Protein AF-A0A3P7XBA2-F1 (afdb_monomer_lite)

Structure (mmCIF, N/CA/C/O backbone):
data_AF-A0A3P7XBA2-F1
#
_entry.id   AF-A0A3P7XBA2-F1
#
loop_
_atom_site.group_PDB
_atom_site.id
_atom_site.type_symbol
_atom_site.label_atom_id
_atom_site.label_alt_id
_atom_site.label_comp_id
_atom_site.label_asym_id
_atom_site.label_entity_id
_atom_site.label_seq_id
_atom_site.pdbx_PDB_ins_code
_atom_site.Cartn_x
_atom_site.Cartn_y
_atom_site.Cartn_z
_atom_site.occupancy
_atom_site.B_iso_or_equiv
_atom_site.auth_seq_id
_atom_site.auth_comp_id
_atom_site.auth_asym_id
_atom_site.auth_atom_id
_atom_site.pdbx_PDB_model_num
ATOM 1 N N . MET A 1 1 ? -23.405 -29.187 3.822 1.00 31.00 1 MET A N 1
ATOM 2 C CA . MET A 1 1 ? -24.011 -28.456 4.958 1.00 31.00 1 MET A CA 1
ATOM 3 C C . MET A 1 1 ? -22.981 -27.491 5.537 1.00 31.00 1 MET A C 1
ATOM 5 O O . MET A 1 1 ? -22.022 -27.922 6.160 1.00 31.00 1 MET A O 1
ATOM 9 N N . THR A 1 2 ? -23.110 -26.197 5.251 1.00 45.91 2 THR A N 1
ATOM 10 C CA . THR A 1 2 ? -22.236 -25.131 5.773 1.00 45.91 2 THR A CA 1
ATOM 11 C C . THR A 1 2 ? -22.743 -24.659 7.135 1.00 45.91 2 THR A C 1
ATOM 13 O O . THR A 1 2 ? -23.934 -24.396 7.279 1.00 45.91 2 THR A O 1
ATOM 16 N N . LYS A 1 3 ? -21.851 -24.566 8.130 1.00 35.47 3 LYS A N 1
ATOM 17 C CA . LYS A 1 3 ? -22.188 -24.187 9.514 1.00 35.47 3 LYS A CA 1
ATOM 18 C C . LYS A 1 3 ? -22.930 -22.832 9.571 1.00 35.47 3 LYS A C 1
ATOM 20 O O . LYS A 1 3 ? -22.470 -21.884 8.926 1.00 35.47 3 LYS A O 1
ATOM 25 N N . PRO A 1 4 ? -24.027 -22.708 10.341 1.00 41.09 4 PRO A N 1
ATOM 26 C CA . PRO A 1 4 ? -24.745 -21.447 10.499 1.00 41.09 4 PRO A CA 1
ATOM 27 C C . PRO A 1 4 ? -23.930 -20.472 11.367 1.00 41.09 4 PRO A C 1
ATOM 29 O O . PRO A 1 4 ? -23.326 -20.877 12.355 1.00 41.09 4 PRO A O 1
ATOM 32 N N . GLY A 1 5 ? -23.890 -19.189 10.989 1.00 46.62 5 GLY A N 1
ATOM 33 C CA . GLY A 1 5 ? -23.361 -18.109 11.842 1.00 46.62 5 GLY A CA 1
ATOM 34 C C . GLY A 1 5 ? -22.157 -17.316 11.315 1.00 46.62 5 GLY A C 1
ATOM 35 O O . GLY A 1 5 ? -21.820 -16.284 11.892 1.00 46.62 5 GLY A O 1
ATOM 36 N N . ARG A 1 6 ? -21.518 -17.706 10.202 1.00 43.69 6 ARG A N 1
ATOM 37 C CA . ARG A 1 6 ? -20.497 -16.845 9.572 1.00 43.69 6 ARG A CA 1
ATOM 38 C C . ARG A 1 6 ? -21.191 -15.790 8.709 1.00 43.69 6 ARG A C 1
ATOM 40 O O . ARG A 1 6 ? -21.772 -16.135 7.682 1.00 43.69 6 ARG A O 1
ATOM 47 N N . ARG A 1 7 ? -21.110 -14.508 9.095 1.00 50.28 7 ARG A N 1
ATOM 48 C CA . ARG A 1 7 ? -21.472 -13.400 8.192 1.00 50.28 7 ARG A CA 1
ATOM 49 C C . ARG A 1 7 ? -20.684 -13.592 6.898 1.00 50.28 7 ARG A C 1
ATOM 51 O O . ARG A 1 7 ? -19.464 -13.767 6.939 1.00 50.28 7 ARG A O 1
ATOM 58 N N . LYS A 1 8 ? -21.382 -13.618 5.763 1.00 47.81 8 LYS A N 1
ATOM 59 C CA . LYS A 1 8 ? -20.770 -13.641 4.435 1.00 47.81 8 LYS A CA 1
ATOM 60 C C . LYS A 1 8 ? -19.942 -12.361 4.332 1.00 47.81 8 LYS A C 1
ATOM 62 O O . LYS A 1 8 ? -20.503 -11.290 4.150 1.00 47.81 8 LYS A O 1
ATOM 67 N N . ILE A 1 9 ? -18.628 -12.458 4.534 1.00 49.50 9 ILE A N 1
ATOM 68 C CA . ILE A 1 9 ? -17.722 -11.364 4.191 1.00 49.50 9 ILE A CA 1
ATOM 69 C C . ILE A 1 9 ? -17.870 -11.246 2.682 1.00 49.50 9 ILE A C 1
ATOM 71 O O . ILE A 1 9 ? -17.425 -12.138 1.951 1.00 49.50 9 ILE A O 1
ATOM 75 N N . GLU A 1 10 ? -18.576 -10.217 2.218 1.00 49.84 10 GLU A N 1
ATOM 76 C CA . GLU A 1 10 ? -18.507 -9.841 0.818 1.00 49.84 10 GLU A CA 1
ATOM 77 C C . GLU A 1 10 ? -17.025 -9.684 0.511 1.00 49.84 10 GLU A C 1
ATOM 79 O O . GLU A 1 10 ? -16.322 -8.848 1.084 1.00 49.84 10 GLU A O 1
ATOM 84 N N . LYS A 1 11 ? -16.514 -10.604 -0.313 1.00 53.38 11 LYS A N 1
ATOM 85 C CA . LYS A 1 11 ? -15.155 -10.515 -0.834 1.00 53.38 11 LYS A CA 1
ATOM 86 C C . LYS A 1 11 ? -15.009 -9.093 -1.375 1.00 53.38 11 LYS A C 1
ATOM 88 O O . LYS A 1 11 ? -15.974 -8.573 -1.919 1.00 53.38 11 LYS A O 1
ATOM 93 N N . GLN A 1 12 ? -13.840 -8.490 -1.168 1.00 50.72 12 GLN A N 1
ATOM 94 C CA . GLN A 1 12 ? -13.453 -7.106 -1.490 1.00 50.72 12 GLN A CA 1
ATOM 95 C C . GLN A 1 12 ? -13.588 -6.777 -2.999 1.00 50.72 12 GLN A C 1
ATOM 97 O O . GLN A 1 12 ? -12.617 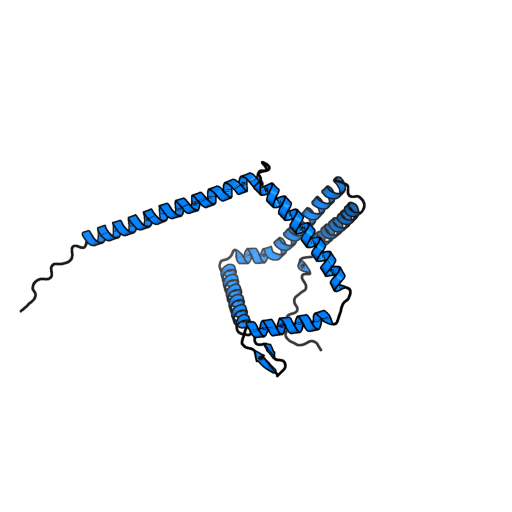-6.440 -3.671 1.00 50.72 12 GLN A O 1
ATOM 102 N N . THR A 1 13 ? -14.777 -6.951 -3.566 1.00 58.97 13 THR A N 1
ATOM 103 C CA . THR A 1 13 ? -15.113 -6.790 -4.981 1.00 58.97 13 THR A CA 1
ATOM 104 C C . THR A 1 13 ? -15.254 -5.310 -5.312 1.00 58.97 13 THR A C 1
ATOM 106 O O . THR A 1 13 ? -14.933 -4.908 -6.424 1.00 58.97 13 THR A O 1
ATOM 109 N N . TRP A 1 14 ? -15.635 -4.487 -4.329 1.00 65.06 14 TRP A N 1
ATOM 110 C CA . TRP A 1 14 ? -15.803 -3.041 -4.479 1.00 65.06 14 TRP A CA 1
ATOM 111 C C . TRP A 1 14 ? -14.500 -2.311 -4.847 1.00 65.06 14 TRP A C 1
ATOM 113 O O . TRP A 1 14 ? -14.544 -1.283 -5.512 1.00 65.06 14 TRP A O 1
ATOM 123 N N . LEU A 1 15 ? -13.329 -2.854 -4.485 1.00 68.69 15 LEU A N 1
ATOM 124 C CA . LEU A 1 15 ? -12.033 -2.245 -4.813 1.00 68.69 15 LEU A CA 1
ATOM 125 C C . LEU A 1 15 ? -11.607 -2.481 -6.278 1.00 68.69 15 LEU A C 1
ATOM 127 O O . LEU A 1 15 ? -10.699 -1.820 -6.780 1.00 68.69 15 LEU A O 1
ATOM 131 N N . TRP A 1 16 ? -12.246 -3.426 -6.973 1.00 82.44 16 TRP A N 1
ATOM 132 C CA . TRP A 1 16 ? -11.946 -3.796 -8.357 1.00 82.44 16 TRP A CA 1
ATOM 133 C C . TRP A 1 16 ? -12.859 -3.064 -9.345 1.00 82.44 16 TRP A C 1
ATOM 135 O O . TRP A 1 16 ? -13.607 -3.691 -10.099 1.00 82.44 16 TRP A O 1
ATOM 145 N N . THR A 1 17 ? -12.777 -1.736 -9.365 1.00 88.69 17 THR A N 1
ATOM 146 C CA . THR A 1 17 ? -13.395 -0.934 -10.429 1.00 88.69 17 THR A CA 1
ATOM 147 C C . THR A 1 17 ? -12.735 -1.233 -11.778 1.00 88.69 17 THR A C 1
ATOM 149 O O . THR A 1 17 ? -11.608 -1.741 -11.837 1.00 88.69 17 THR A O 1
ATOM 152 N N . ASP A 1 18 ? -13.428 -0.942 -12.878 1.00 91.69 18 ASP A N 1
ATOM 153 C CA . ASP A 1 18 ? -12.894 -1.223 -14.214 1.00 91.69 18 ASP A CA 1
ATOM 154 C C . ASP A 1 18 ? -11.625 -0.412 -14.510 1.00 91.69 18 ASP A C 1
ATOM 156 O O . ASP A 1 18 ? -10.669 -0.969 -15.049 1.00 91.69 18 ASP A O 1
ATOM 160 N N . ASP A 1 19 ? -11.537 0.825 -14.008 1.00 92.00 19 ASP A N 1
ATOM 161 C CA . ASP A 1 19 ? -10.312 1.635 -14.050 1.00 92.00 19 ASP A CA 1
ATOM 162 C C . ASP A 1 19 ? -9.153 0.968 -13.284 1.00 92.00 19 ASP A C 1
ATOM 164 O O . ASP A 1 19 ? -8.055 0.798 -13.818 1.00 92.00 19 ASP A O 1
ATOM 168 N N . VAL A 1 20 ? -9.389 0.472 -12.059 1.00 92.75 20 VAL A N 1
ATOM 169 C CA . VAL A 1 20 ? -8.356 -0.245 -11.286 1.00 92.75 20 VAL A CA 1
ATOM 170 C C . VAL A 1 20 ? -7.884 -1.498 -12.027 1.00 92.75 20 VAL A C 1
ATOM 172 O O . VAL A 1 20 ? -6.676 -1.755 -12.091 1.00 92.75 20 VAL A O 1
ATOM 175 N N . LYS A 1 21 ? -8.802 -2.273 -12.617 1.00 93.50 21 LYS A N 1
ATOM 176 C CA . LYS A 1 21 ? -8.453 -3.460 -13.416 1.00 93.50 21 LYS A CA 1
ATOM 177 C C . LYS A 1 21 ? -7.600 -3.080 -14.621 1.00 93.50 21 LYS A C 1
ATOM 179 O O . LYS A 1 21 ? -6.572 -3.721 -14.852 1.00 93.50 21 LYS A O 1
ATOM 184 N N . GLU A 1 22 ? -7.996 -2.045 -15.357 1.00 96.44 22 GLU A N 1
ATOM 185 C CA . GLU A 1 22 ? -7.283 -1.552 -16.533 1.00 96.44 22 GLU A CA 1
ATOM 186 C C . GLU A 1 22 ? -5.858 -1.118 -16.166 1.00 96.44 22 GLU A C 1
ATOM 188 O O . GLU A 1 22 ? -4.890 -1.638 -16.728 1.00 96.44 22 GLU A O 1
ATOM 193 N N . LYS A 1 23 ? -5.694 -0.260 -15.148 1.00 96.44 23 LYS A N 1
ATOM 194 C CA . LYS A 1 23 ? -4.364 0.217 -14.733 1.00 96.44 23 LYS A CA 1
ATOM 195 C C . LYS A 1 23 ? -3.484 -0.902 -14.183 1.00 96.44 23 LYS A C 1
ATOM 197 O O . LYS A 1 23 ? -2.274 -0.908 -14.414 1.00 96.44 23 LYS A O 1
ATOM 202 N N . VAL A 1 24 ? -4.049 -1.880 -13.470 1.00 95.38 24 VAL A N 1
ATOM 203 C CA . VAL A 1 24 ? -3.290 -3.046 -12.983 1.00 95.38 24 VAL A CA 1
ATOM 204 C C . VAL A 1 24 ? -2.857 -3.954 -14.135 1.00 95.38 24 VAL A C 1
ATOM 206 O O . VAL A 1 24 ? -1.717 -4.434 -14.118 1.00 95.38 24 VAL A O 1
ATOM 209 N N . LYS A 1 25 ? -3.724 -4.172 -15.131 1.00 96.12 25 LYS A N 1
ATOM 210 C CA . LYS A 1 25 ? -3.410 -4.945 -16.340 1.00 96.12 25 LYS A CA 1
ATOM 211 C C . LYS A 1 25 ? -2.304 -4.268 -17.145 1.00 96.12 25 LYS A C 1
ATOM 213 O O . LYS A 1 25 ? -1.335 -4.932 -17.508 1.00 96.12 25 LYS A O 1
ATOM 218 N N . GLU A 1 26 ? -2.394 -2.957 -17.333 1.00 95.75 26 GLU A N 1
ATOM 219 C CA . GLU A 1 26 ? -1.399 -2.187 -18.077 1.00 95.75 26 GLU A CA 1
ATOM 220 C C . GLU A 1 26 ? -0.046 -2.147 -17.358 1.00 95.75 26 GLU A C 1
ATOM 222 O O . GLU A 1 26 ? 0.990 -2.459 -17.945 1.00 95.75 26 GLU A O 1
ATOM 227 N N . LYS A 1 27 ? -0.049 -1.918 -16.038 1.00 96.94 27 LYS A N 1
ATOM 228 C CA . LYS A 1 27 ? 1.151 -2.061 -15.201 1.00 96.94 27 LYS A CA 1
ATOM 229 C C . LYS A 1 27 ? 1.801 -3.437 -15.378 1.00 96.94 27 LYS A C 1
ATOM 231 O O . LYS A 1 27 ? 3.025 -3.533 -15.444 1.00 96.94 27 LYS A O 1
ATOM 236 N N . LYS A 1 28 ? 1.002 -4.511 -15.414 1.00 96.88 28 LYS A N 1
ATOM 237 C CA . LYS A 1 28 ? 1.505 -5.881 -15.596 1.00 96.88 28 LYS A CA 1
ATOM 238 C C . LYS A 1 28 ? 2.117 -6.065 -16.988 1.00 96.88 28 LYS A C 1
ATOM 240 O O . LYS A 1 28 ? 3.210 -6.616 -17.081 1.00 96.88 28 LYS A O 1
ATOM 245 N N . ARG A 1 29 ? 1.460 -5.574 -18.043 1.00 96.56 29 ARG A N 1
ATOM 246 C CA . ARG A 1 29 ? 1.964 -5.616 -19.426 1.00 96.56 29 ARG A CA 1
ATOM 247 C C . ARG A 1 29 ? 3.326 -4.931 -19.548 1.00 96.56 29 ARG A C 1
ATOM 249 O O . ARG A 1 29 ? 4.269 -5.529 -20.055 1.00 96.56 29 ARG A O 1
ATOM 256 N N . LEU A 1 30 ? 3.444 -3.720 -19.010 1.00 93.69 30 LEU A N 1
ATOM 257 C CA . LEU A 1 30 ? 4.676 -2.931 -19.060 1.00 93.69 30 LEU A CA 1
ATOM 258 C C . LEU A 1 30 ? 5.792 -3.517 -18.194 1.00 93.69 30 LEU A C 1
ATOM 260 O O . LEU A 1 30 ? 6.960 -3.432 -18.557 1.00 93.69 30 LEU A O 1
ATOM 264 N N . TYR A 1 31 ? 5.448 -4.178 -17.087 1.00 90.88 31 TYR A N 1
ATOM 265 C CA . TYR A 1 31 ? 6.431 -4.935 -16.318 1.00 90.88 31 TYR A CA 1
ATOM 266 C C . TYR A 1 31 ? 7.023 -6.086 -17.136 1.00 90.88 31 TYR A C 1
ATOM 268 O O . TYR A 1 31 ? 8.231 -6.290 -17.108 1.00 90.88 31 TYR A O 1
ATOM 276 N N . HIS A 1 32 ? 6.196 -6.811 -17.896 1.00 92.75 32 HIS A N 1
ATOM 277 C CA . HIS A 1 32 ? 6.684 -7.866 -18.786 1.00 92.75 32 HIS A CA 1
ATOM 278 C C . HIS A 1 32 ? 7.543 -7.311 -19.931 1.00 92.75 32 HIS A C 1
ATOM 280 O O . HIS A 1 32 ? 8.587 -7.892 -20.207 1.00 92.75 32 HIS A O 1
ATOM 286 N N . ALA A 1 33 ? 7.173 -6.168 -20.520 1.00 91.50 33 ALA A N 1
ATOM 287 C CA . ALA A 1 33 ? 7.988 -5.489 -21.534 1.00 91.50 33 ALA A CA 1
ATOM 288 C C . ALA A 1 33 ? 9.358 -5.037 -20.986 1.00 91.50 33 ALA A C 1
ATOM 290 O O . ALA A 1 33 ? 10.388 -5.233 -21.624 1.00 91.50 33 ALA A O 1
ATOM 291 N N . PHE A 1 34 ? 9.392 -4.510 -19.758 1.00 89.75 34 PHE A N 1
ATOM 292 C CA . PHE A 1 34 ? 10.644 -4.195 -19.066 1.00 89.75 34 PHE A CA 1
ATOM 293 C C . PHE A 1 34 ? 11.488 -5.443 -18.761 1.00 89.75 34 PHE A C 1
ATOM 295 O O . PHE A 1 34 ? 12.714 -5.394 -18.810 1.00 89.75 34 PHE A O 1
ATOM 302 N N . LEU A 1 35 ? 10.854 -6.571 -18.425 1.00 90.94 35 LEU A N 1
ATOM 303 C CA . LEU A 1 35 ? 11.58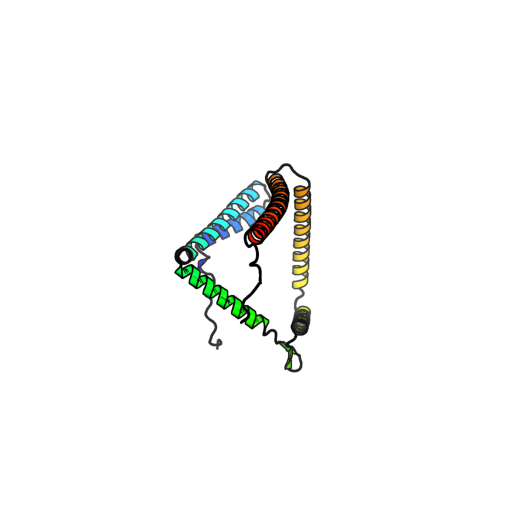1 -7.816 -18.176 1.00 90.94 35 LEU A CA 1
ATOM 304 C C . LEU A 1 35 ? 12.202 -8.397 -19.451 1.00 90.94 35 LEU A C 1
ATOM 306 O O . LEU A 1 35 ? 13.277 -8.988 -19.350 1.00 90.94 35 LEU A O 1
ATOM 310 N N . SER A 1 36 ? 11.550 -8.240 -20.609 1.00 86.88 36 SER A N 1
ATOM 311 C CA . SER A 1 36 ? 12.111 -8.661 -21.898 1.00 86.88 36 SER A CA 1
ATOM 312 C C . SER A 1 36 ? 13.246 -7.752 -22.354 1.00 86.88 36 SER A C 1
ATOM 314 O O . SER A 1 36 ? 14.283 -8.246 -22.779 1.00 86.88 36 SER A O 1
ATOM 316 N N . ASP A 1 37 ? 13.061 -6.438 -22.231 1.00 81.19 37 ASP A N 1
ATOM 317 C CA . ASP A 1 37 ? 14.014 -5.436 -22.691 1.00 81.19 37 ASP A CA 1
ATOM 318 C C . ASP A 1 37 ? 14.256 -4.422 -21.566 1.00 81.19 37 ASP A C 1
ATOM 320 O O . ASP A 1 37 ? 13.441 -3.529 -21.309 1.00 81.19 37 ASP A O 1
ATOM 324 N N . LYS A 1 38 ? 15.363 -4.616 -20.835 1.00 88.62 38 LYS A N 1
ATOM 325 C CA . LYS A 1 38 ? 15.715 -3.911 -19.586 1.00 88.62 38 LYS A CA 1
ATOM 326 C C . LYS A 1 38 ? 16.216 -2.482 -19.829 1.00 88.62 38 LYS A C 1
ATOM 328 O O . LYS A 1 38 ? 17.145 -2.019 -19.169 1.00 88.62 38 LYS A O 1
ATOM 333 N N . THR A 1 39 ? 15.616 -1.784 -20.782 1.00 90.56 39 THR A N 1
ATOM 334 C CA . THR A 1 39 ? 15.952 -0.406 -21.128 1.00 90.56 39 THR A CA 1
ATOM 335 C C . THR A 1 39 ? 15.465 0.578 -20.069 1.00 90.56 39 THR A C 1
ATOM 337 O O . THR A 1 39 ? 14.485 0.349 -19.348 1.00 90.56 39 THR A O 1
ATOM 340 N N . ALA A 1 40 ? 16.158 1.716 -19.985 1.00 89.50 40 ALA A N 1
ATOM 341 C CA . ALA A 1 40 ? 15.785 2.813 -19.097 1.00 89.50 40 ALA A CA 1
ATOM 342 C C . ALA A 1 40 ? 14.394 3.383 -19.436 1.00 89.50 40 ALA A C 1
ATOM 344 O O . ALA A 1 40 ? 13.640 3.744 -18.530 1.00 89.50 40 ALA A O 1
ATOM 345 N N . ASP A 1 41 ? 14.021 3.393 -20.719 1.00 91.50 41 ASP A N 1
ATOM 346 C CA . ASP A 1 41 ? 12.702 3.843 -21.166 1.00 91.50 41 ASP A CA 1
ATOM 347 C C . ASP A 1 41 ? 11.583 2.903 -20.718 1.00 91.50 41 ASP A C 1
ATOM 349 O O . ASP A 1 41 ? 10.621 3.360 -20.097 1.00 91.50 41 ASP A O 1
ATOM 353 N N . ASN A 1 42 ? 11.734 1.587 -20.908 1.00 89.06 42 ASN A N 1
ATOM 354 C CA . ASN A 1 42 ? 10.748 0.613 -20.430 1.00 89.06 42 ASN A CA 1
ATOM 355 C C . ASN A 1 42 ? 10.594 0.662 -18.905 1.00 89.06 42 ASN A C 1
ATOM 357 O O . ASN A 1 42 ? 9.485 0.531 -18.378 1.00 89.06 42 ASN A O 1
ATOM 361 N N . TRP A 1 43 ? 11.691 0.908 -18.182 1.00 91.75 43 TRP A N 1
ATOM 362 C CA . TRP A 1 43 ? 11.646 1.117 -16.738 1.00 91.75 43 TRP A CA 1
ATOM 363 C C . TRP A 1 43 ? 10.840 2.361 -16.350 1.00 91.75 43 TRP A C 1
ATOM 365 O O . TRP A 1 43 ? 9.987 2.281 -15.459 1.00 91.75 43 TRP A O 1
ATOM 375 N N . ARG A 1 44 ? 11.080 3.498 -17.016 1.00 94.88 44 ARG A N 1
ATOM 376 C CA . ARG A 1 44 ? 10.347 4.752 -16.784 1.00 94.88 44 ARG A CA 1
ATOM 377 C C . ARG A 1 44 ? 8.850 4.576 -17.046 1.00 94.88 44 ARG A C 1
ATOM 379 O O . ARG A 1 44 ? 8.045 4.880 -16.166 1.00 94.88 44 ARG A O 1
ATOM 386 N N . ILE A 1 45 ? 8.491 3.987 -18.186 1.00 94.56 45 ILE A N 1
ATOM 387 C CA . ILE A 1 45 ? 7.096 3.744 -18.582 1.00 94.56 45 ILE A CA 1
ATOM 388 C C . ILE A 1 45 ? 6.401 2.804 -17.579 1.00 94.56 45 ILE A C 1
ATOM 390 O O . ILE A 1 45 ? 5.281 3.063 -17.129 1.00 94.56 45 ILE A O 1
ATOM 394 N N . TYR A 1 46 ? 7.076 1.740 -17.130 1.00 94.56 46 TYR A N 1
ATOM 395 C CA . TYR A 1 46 ? 6.545 0.872 -16.075 1.00 94.56 46 TYR A CA 1
ATOM 396 C C . TYR A 1 46 ? 6.333 1.616 -14.744 1.00 94.56 46 TYR A C 1
ATOM 398 O O . TYR A 1 46 ? 5.324 1.393 -14.066 1.00 94.56 46 TYR A O 1
ATOM 406 N N . GLN A 1 47 ? 7.256 2.496 -14.339 1.00 95.56 47 GLN A N 1
ATOM 407 C CA . GLN A 1 47 ? 7.108 3.283 -13.109 1.00 95.56 47 GLN A CA 1
ATOM 408 C C . GLN A 1 47 ? 5.891 4.206 -13.163 1.00 95.56 47 GLN A C 1
ATOM 410 O O . GLN A 1 47 ? 5.160 4.303 -12.174 1.00 95.56 47 GLN A O 1
ATOM 415 N N . GLU A 1 48 ? 5.643 4.840 -14.305 1.00 96.25 48 GLU A N 1
ATOM 416 C CA . GLU A 1 48 ? 4.459 5.669 -14.528 1.00 96.25 48 GLU A CA 1
ATOM 417 C C . GLU A 1 48 ? 3.177 4.843 -14.412 1.00 96.25 48 GLU A C 1
ATOM 419 O O . GLU A 1 48 ? 2.305 5.174 -13.606 1.00 96.25 48 GLU A O 1
ATOM 424 N N . ALA A 1 49 ? 3.102 3.694 -15.086 1.00 95.44 49 ALA A N 1
ATOM 425 C CA . ALA A 1 49 ? 1.949 2.799 -14.983 1.00 95.44 49 ALA A CA 1
ATOM 426 C C . ALA A 1 49 ? 1.747 2.247 -13.561 1.00 95.44 49 ALA A C 1
ATOM 428 O O . ALA A 1 49 ? 0.620 2.104 -13.080 1.00 95.44 49 ALA A O 1
ATOM 429 N N . LYS A 1 50 ? 2.833 1.981 -12.827 1.00 95.62 50 LYS A N 1
ATOM 430 C CA . LYS A 1 50 ? 2.777 1.576 -11.416 1.00 95.62 50 LYS A CA 1
ATOM 431 C C . LYS A 1 50 ? 2.229 2.690 -10.524 1.00 95.62 50 LYS A C 1
ATOM 433 O O . LYS A 1 50 ? 1.455 2.392 -9.610 1.00 95.62 50 LYS A O 1
ATOM 438 N N . ARG A 1 51 ? 2.622 3.946 -10.756 1.00 96.50 51 ARG A N 1
ATOM 439 C CA . ARG A 1 51 ? 2.075 5.116 -10.051 1.00 96.50 51 ARG A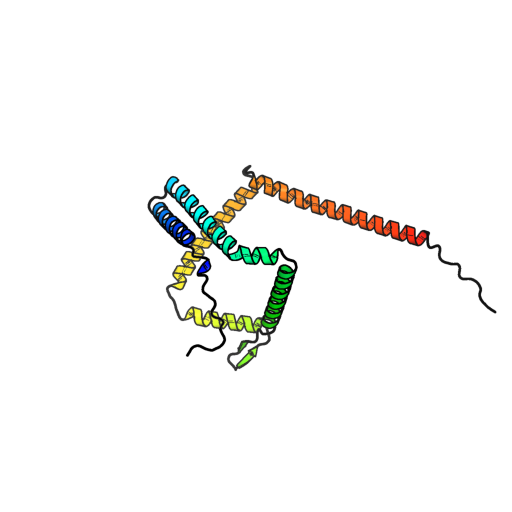 CA 1
ATOM 440 C C . ARG A 1 51 ? 0.600 5.316 -10.397 1.00 96.50 51 ARG A C 1
ATOM 442 O O . ARG A 1 51 ? -0.197 5.478 -9.479 1.00 96.50 51 ARG A O 1
ATOM 449 N N . ALA A 1 52 ? 0.230 5.202 -11.672 1.00 95.31 52 ALA A N 1
ATOM 450 C CA . ALA A 1 52 ? -1.154 5.295 -12.131 1.00 95.31 52 ALA A CA 1
ATOM 451 C C . ALA A 1 52 ? -2.048 4.230 -11.479 1.00 95.31 52 ALA A C 1
ATOM 453 O O . ALA A 1 52 ? -3.081 4.566 -10.910 1.00 95.31 52 ALA A O 1
ATOM 454 N N . ALA A 1 53 ? -1.611 2.967 -11.442 1.00 95.06 53 ALA A N 1
ATOM 455 C CA . ALA A 1 53 ? -2.351 1.899 -10.767 1.00 95.06 53 ALA A CA 1
ATOM 456 C C . ALA A 1 53 ? -2.510 2.153 -9.259 1.00 95.06 53 ALA A C 1
ATOM 458 O O . ALA A 1 53 ? -3.570 1.900 -8.693 1.00 95.06 53 ALA A O 1
ATOM 459 N N . ARG A 1 54 ? -1.471 2.674 -8.591 1.00 93.31 54 ARG A N 1
ATOM 460 C CA . ARG A 1 54 ? -1.563 3.067 -7.175 1.00 93.31 54 ARG A CA 1
ATOM 461 C C . ARG A 1 54 ? -2.558 4.208 -6.965 1.00 93.31 54 ARG A C 1
ATOM 463 O O . ARG A 1 54 ? -3.328 4.144 -6.014 1.00 93.31 54 ARG A O 1
ATOM 470 N N . LYS A 1 55 ? -2.553 5.210 -7.848 1.00 94.94 55 LYS A N 1
ATOM 471 C CA . LYS A 1 55 ? -3.495 6.335 -7.814 1.00 94.94 55 LYS A CA 1
ATOM 472 C C . LYS A 1 55 ? -4.933 5.855 -8.011 1.00 94.94 55 LYS A C 1
ATOM 474 O O . LYS A 1 55 ? -5.772 6.191 -7.191 1.00 94.94 55 LYS A O 1
ATOM 479 N N . ALA A 1 56 ? -5.192 5.016 -9.014 1.00 93.75 56 ALA A N 1
ATOM 480 C CA . ALA A 1 56 ? -6.514 4.439 -9.267 1.00 93.75 56 ALA A CA 1
ATOM 481 C C . ALA A 1 56 ? -7.048 3.672 -8.046 1.00 93.75 56 ALA A C 1
ATOM 483 O O . ALA A 1 56 ? -8.181 3.876 -7.623 1.00 93.75 56 ALA A O 1
ATOM 484 N N . VAL A 1 57 ? -6.203 2.852 -7.408 1.00 89.75 57 VAL A N 1
ATOM 485 C CA . VAL A 1 57 ? -6.574 2.142 -6.171 1.00 89.75 57 VAL A CA 1
ATOM 486 C C . VAL A 1 57 ? -6.861 3.115 -5.025 1.00 89.75 57 VAL A C 1
ATOM 488 O O . VAL A 1 57 ? -7.795 2.887 -4.263 1.00 89.75 57 VAL A O 1
ATOM 491 N N . ALA A 1 58 ? -6.071 4.181 -4.875 1.00 89.44 58 ALA A N 1
ATOM 492 C CA . ALA A 1 58 ? -6.304 5.188 -3.843 1.00 89.44 58 ALA A CA 1
ATOM 493 C C . ALA A 1 58 ? -7.623 5.943 -4.068 1.00 89.44 58 ALA A C 1
ATOM 495 O O . ALA A 1 58 ? -8.377 6.111 -3.118 1.00 89.44 58 ALA A O 1
ATOM 496 N N . VAL A 1 59 ? -7.928 6.319 -5.313 1.00 89.00 59 VAL A N 1
ATOM 497 C CA . VAL A 1 59 ? -9.193 6.967 -5.691 1.00 89.00 59 VAL A CA 1
ATOM 498 C C . VAL A 1 59 ? -10.374 6.036 -5.433 1.00 89.00 59 VAL A C 1
ATOM 500 O O . VAL A 1 59 ? -11.298 6.426 -4.736 1.00 89.00 59 VAL A O 1
ATOM 503 N N . ALA A 1 60 ? -10.315 4.782 -5.890 1.00 89.25 60 ALA A N 1
ATOM 504 C CA . ALA A 1 60 ? -11.382 3.811 -5.644 1.00 89.25 60 ALA A CA 1
ATOM 505 C C . ALA A 1 60 ? -11.633 3.585 -4.141 1.00 89.25 60 ALA A C 1
ATOM 507 O O . ALA A 1 60 ? -12.779 3.461 -3.714 1.00 89.25 60 ALA A O 1
ATOM 508 N N . LYS A 1 61 ? -10.570 3.572 -3.321 1.00 87.00 61 LYS A N 1
ATOM 509 C CA . LYS A 1 61 ? -10.700 3.544 -1.856 1.00 87.00 61 LYS A CA 1
ATOM 510 C C . LYS A 1 61 ? -11.352 4.804 -1.315 1.00 87.00 61 LYS A C 1
ATOM 512 O O . LYS A 1 61 ? -12.260 4.684 -0.504 1.00 87.00 61 LYS A O 1
ATOM 517 N N . ALA A 1 62 ? -10.885 5.973 -1.739 1.00 85.38 62 ALA A N 1
ATOM 518 C CA . ALA A 1 62 ? -11.412 7.248 -1.277 1.00 85.38 62 ALA A CA 1
ATOM 519 C C . ALA A 1 62 ? -12.907 7.372 -1.594 1.00 85.38 62 ALA A C 1
ATOM 521 O O . ALA A 1 62 ? -13.679 7.618 -0.681 1.00 85.38 62 ALA A O 1
ATOM 522 N N . SER A 1 63 ? -13.324 7.080 -2.829 1.00 85.12 63 SER A N 1
ATOM 523 C CA . SER A 1 63 ? -14.736 7.116 -3.234 1.00 85.12 63 SER A CA 1
ATOM 524 C C . SER A 1 63 ? -15.600 6.119 -2.462 1.00 85.12 63 SER A C 1
ATOM 526 O O . SER A 1 63 ? -16.707 6.443 -2.056 1.00 85.12 63 SER A O 1
ATOM 528 N N . HIS A 1 64 ? -15.109 4.902 -2.209 1.00 79.75 64 HIS A N 1
ATOM 529 C CA . HIS A 1 64 ? -15.872 3.933 -1.417 1.00 79.75 64 HIS A CA 1
ATOM 530 C C . HIS A 1 64 ? -16.045 4.372 0.044 1.00 79.75 64 HIS A C 1
ATOM 532 O O . HIS A 1 64 ? -17.066 4.086 0.665 1.00 79.75 64 HIS A O 1
ATOM 538 N N . TYR A 1 65 ? -15.040 5.040 0.608 1.00 77.88 65 TYR A N 1
ATOM 539 C CA . TYR A 1 65 ? -15.090 5.535 1.979 1.00 77.88 65 TYR A CA 1
ATOM 540 C C . TYR A 1 65 ? -15.586 6.978 2.084 1.00 77.88 65 TYR A C 1
ATOM 542 O O . TYR A 1 65 ? -15.552 7.509 3.183 1.00 77.88 65 TYR A O 1
ATOM 550 N N . GLU A 1 66 ? -16.067 7.601 1.008 1.00 84.25 66 GLU A N 1
ATOM 551 C CA . GLU A 1 66 ? -16.497 9.005 1.005 1.00 84.25 66 GLU A CA 1
ATOM 552 C C . GLU A 1 66 ? -17.684 9.236 1.952 1.00 84.25 66 GLU A C 1
ATOM 554 O O . GLU A 1 66 ? -17.572 10.033 2.877 1.00 84.25 66 GLU A O 1
ATOM 559 N N . ASP A 1 67 ? -18.754 8.443 1.830 1.00 76.38 67 ASP A N 1
ATOM 560 C CA . ASP A 1 67 ? -19.921 8.487 2.735 1.00 76.38 67 ASP A CA 1
ATOM 561 C C . ASP A 1 67 ? -19.554 8.120 4.186 1.00 76.38 67 ASP A C 1
ATOM 563 O O . ASP A 1 67 ? -20.075 8.681 5.151 1.00 76.38 67 ASP A O 1
ATOM 567 N N . VAL A 1 68 ? -18.616 7.184 4.366 1.00 75.62 68 VAL A N 1
ATOM 568 C CA . VAL A 1 68 ? -18.119 6.824 5.702 1.00 75.62 68 VAL A CA 1
ATOM 569 C C . VAL A 1 68 ? -17.306 7.976 6.294 1.00 75.62 68 VAL A C 1
ATOM 571 O O . VAL A 1 68 ? -17.434 8.251 7.483 1.00 75.62 68 VAL A O 1
ATOM 574 N N . ASN A 1 69 ? -16.499 8.658 5.483 1.00 77.06 69 ASN A N 1
ATOM 575 C CA . ASN A 1 69 ? -15.704 9.810 5.887 1.00 77.06 69 ASN A CA 1
ATOM 576 C C . ASN A 1 69 ? -16.606 10.988 6.267 1.00 77.06 69 ASN A C 1
ATOM 578 O O . ASN A 1 69 ? -16.431 11.554 7.337 1.00 77.06 69 ASN A O 1
ATOM 582 N N . GLU A 1 70 ? -17.624 11.282 5.456 1.00 81.88 70 GLU A N 1
ATOM 583 C CA . GLU A 1 70 ? -18.617 12.321 5.748 1.00 81.88 70 GLU A CA 1
ATOM 584 C C . GLU A 1 70 ? -19.328 12.061 7.084 1.00 81.88 70 GLU A C 1
ATOM 586 O O . GLU A 1 70 ? -19.467 12.956 7.916 1.00 81.88 70 GLU A O 1
ATOM 591 N N . LYS A 1 71 ? -19.714 10.807 7.351 1.00 81.06 71 LYS A N 1
ATOM 592 C CA . LYS A 1 71 ? -20.301 10.427 8.644 1.00 81.06 71 LYS A CA 1
ATOM 593 C C . LYS A 1 71 ? -19.313 10.591 9.795 1.00 81.06 71 LYS A C 1
ATOM 595 O O . LYS A 1 71 ? -19.733 11.023 10.868 1.00 81.06 71 LYS A O 1
ATOM 600 N N . LEU A 1 72 ? -18.036 10.260 9.601 1.00 80.44 72 LEU A N 1
ATOM 601 C CA . LEU A 1 72 ? -16.985 10.402 10.617 1.00 80.44 72 LEU A CA 1
ATOM 602 C C . LEU A 1 72 ? -16.647 11.861 10.944 1.00 80.44 72 LEU A C 1
ATOM 604 O O . LEU A 1 72 ? -16.293 12.130 12.089 1.00 80.44 72 LEU A O 1
ATOM 608 N N . ASP A 1 73 ? -16.824 12.787 10.001 1.00 79.50 73 ASP A N 1
ATOM 609 C CA . ASP A 1 73 ? -16.665 14.229 10.244 1.00 79.50 73 ASP A CA 1
ATOM 610 C C . ASP A 1 73 ? -17.778 14.799 11.148 1.00 79.50 73 ASP A C 1
ATOM 612 O O . ASP A 1 73 ? -17.693 15.927 11.640 1.00 79.50 73 ASP A O 1
ATOM 616 N N . THR A 1 74 ? -18.823 14.011 11.431 1.00 87.19 74 THR A N 1
ATOM 617 C CA . THR A 1 74 ? -19.853 14.357 12.414 1.00 87.19 74 THR A CA 1
ATOM 618 C C . THR A 1 74 ? -19.512 13.833 13.812 1.00 87.19 74 THR A C 1
ATOM 620 O O . THR A 1 74 ? -18.989 12.731 13.993 1.00 87.19 74 THR A O 1
ATOM 623 N N . ARG A 1 75 ? -19.933 14.573 14.847 1.00 87.12 75 ARG A N 1
ATOM 624 C CA . ARG A 1 75 ? -19.769 14.170 16.259 1.00 87.12 75 ARG A CA 1
ATOM 625 C C . ARG A 1 75 ? -20.413 12.813 16.586 1.00 87.12 75 ARG A C 1
ATOM 627 O O . ARG A 1 75 ? -19.990 12.139 17.525 1.00 87.12 75 ARG A O 1
ATOM 634 N N . ASP A 1 76 ? -21.454 12.413 15.852 1.00 83.69 76 ASP A N 1
ATOM 635 C CA . ASP A 1 76 ? -22.074 11.097 16.037 1.00 83.69 76 ASP A CA 1
ATOM 636 C C . ASP A 1 76 ? -21.220 9.973 15.427 1.00 83.69 76 ASP A C 1
ATOM 638 O O . ASP A 1 76 ? -21.011 8.950 16.082 1.00 83.69 76 ASP A O 1
ATOM 642 N N . GLY A 1 77 ? -20.636 10.183 14.242 1.00 84.56 77 GLY A N 1
ATOM 643 C CA . GLY A 1 77 ? -19.712 9.228 13.622 1.00 84.56 77 GLY A CA 1
ATOM 644 C C . GLY A 1 77 ? -18.441 9.000 14.438 1.00 84.56 77 GLY A C 1
ATOM 645 O O . GLY A 1 77 ? -18.055 7.849 14.655 1.00 84.56 77 GLY A O 1
ATOM 646 N N . GLU A 1 78 ? -17.845 10.058 14.995 1.00 83.56 78 GLU A N 1
ATOM 647 C CA . GLU A 1 78 ? -16.712 9.945 15.926 1.00 83.56 78 GLU A CA 1
ATOM 648 C C . GLU A 1 78 ? -17.074 9.081 17.150 1.00 83.56 78 GLU A C 1
ATOM 650 O O . GLU A 1 78 ? -16.345 8.160 17.541 1.00 83.56 78 GLU A O 1
ATOM 655 N N . ARG A 1 79 ? -18.261 9.308 17.730 1.00 90.88 79 ARG A N 1
ATOM 656 C CA . ARG A 1 79 ? -18.760 8.536 18.877 1.00 90.88 79 ARG A CA 1
ATOM 657 C C . ARG A 1 79 ? -18.990 7.067 18.522 1.00 90.88 79 ARG A C 1
ATOM 659 O O . ARG A 1 79 ? -18.739 6.191 19.356 1.00 90.88 79 ARG A O 1
ATOM 666 N N . GLN A 1 80 ? -19.470 6.782 17.314 1.00 84.88 80 GLN A N 1
ATOM 667 C CA . GLN A 1 80 ? -19.624 5.417 16.812 1.00 84.88 80 GLN A CA 1
ATOM 668 C C . GLN A 1 80 ? -18.263 4.729 16.627 1.00 84.88 80 GLN A C 1
ATOM 670 O O . GLN A 1 80 ? -18.111 3.582 17.053 1.00 84.88 80 GLN A O 1
ATOM 675 N N . LEU A 1 81 ? -17.255 5.429 16.095 1.00 85.44 81 LEU A N 1
ATOM 676 C CA . LEU A 1 81 ? -15.897 4.901 15.947 1.00 85.44 81 LEU A CA 1
ATOM 677 C C . LEU A 1 81 ? -15.257 4.592 17.305 1.00 85.44 81 LEU A C 1
ATOM 679 O O . LEU A 1 81 ? -14.719 3.502 17.491 1.00 85.44 81 LEU A O 1
ATOM 683 N N . TYR A 1 82 ? -15.385 5.492 18.285 1.00 85.94 82 TYR A N 1
ATOM 684 C CA . TYR A 1 82 ? -14.911 5.248 19.650 1.00 85.94 82 TYR A CA 1
ATOM 685 C C . TYR A 1 82 ? -15.577 4.013 20.274 1.00 85.94 82 TYR A C 1
ATOM 687 O O . TYR A 1 82 ? -14.910 3.179 20.889 1.00 85.94 82 TYR A O 1
ATOM 695 N N . ARG A 1 83 ? -16.895 3.845 20.085 1.00 92.00 83 ARG A N 1
ATOM 696 C CA . ARG A 1 83 ? -17.621 2.648 20.546 1.00 92.00 83 ARG A CA 1
ATOM 697 C C . ARG A 1 83 ? -17.116 1.380 19.861 1.00 92.00 83 ARG A C 1
ATOM 699 O O . ARG A 1 83 ? -16.947 0.368 20.539 1.00 92.00 83 ARG A O 1
ATOM 706 N N . LEU A 1 84 ? -16.859 1.434 18.555 1.00 86.19 84 LEU A N 1
ATOM 707 C CA . LEU A 1 84 ? -16.337 0.308 17.785 1.00 86.19 84 LEU A CA 1
ATOM 708 C C . LEU A 1 84 ? -14.921 -0.070 18.234 1.00 86.19 84 LEU A C 1
ATOM 710 O O . LEU A 1 84 ? -14.673 -1.237 18.523 1.00 86.19 84 LEU A O 1
ATOM 714 N N . ALA A 1 85 ? -14.024 0.909 18.367 1.00 86.19 85 ALA A N 1
ATOM 715 C CA . ALA A 1 85 ? -12.664 0.707 18.858 1.00 86.19 85 ALA A CA 1
ATOM 716 C C . ALA A 1 85 ? -12.667 0.122 20.278 1.00 86.19 85 ALA A C 1
ATOM 718 O O . ALA A 1 85 ? -11.962 -0.843 20.561 1.00 86.19 85 ALA A O 1
ATOM 719 N N . LYS A 1 86 ? -13.536 0.632 21.160 1.00 89.50 86 LYS A N 1
ATOM 720 C CA . LYS A 1 86 ? -13.711 0.107 22.521 1.00 89.50 86 LYS A CA 1
ATOM 721 C C . LYS A 1 86 ? -14.247 -1.326 22.532 1.00 89.50 86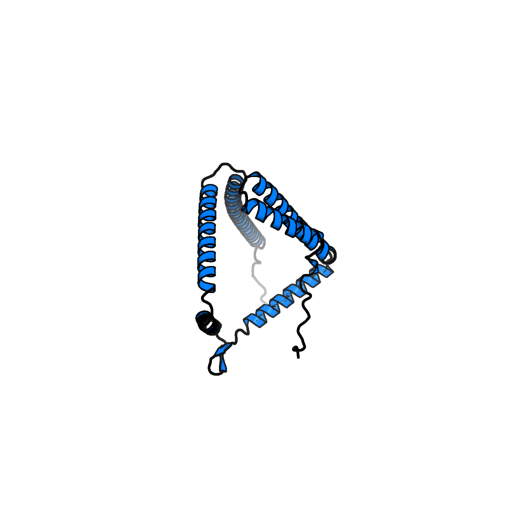 LYS A C 1
ATOM 723 O O . LYS A 1 86 ? -13.824 -2.125 23.363 1.00 89.50 86 LYS A O 1
ATOM 728 N N . ALA A 1 87 ? -15.162 -1.667 21.625 1.00 88.06 87 ALA A N 1
ATOM 729 C CA . ALA A 1 87 ? -15.662 -3.032 21.476 1.00 88.06 87 ALA A CA 1
ATOM 730 C C . ALA A 1 87 ? -14.578 -3.985 20.949 1.00 88.06 87 ALA A C 1
ATOM 732 O O . ALA A 1 87 ? -14.444 -5.089 21.467 1.00 88.06 87 ALA A O 1
ATOM 733 N N . GLN A 1 88 ? -13.779 -3.552 19.971 1.00 83.19 88 GLN A N 1
ATOM 734 C CA . GLN A 1 88 ? -12.644 -4.324 19.458 1.00 83.19 88 GLN A CA 1
ATOM 735 C C . GLN A 1 88 ? -11.574 -4.543 20.527 1.00 83.19 88 GLN A C 1
ATOM 737 O O . GLN A 1 88 ? -11.093 -5.660 20.679 1.00 83.19 88 GLN A O 1
ATOM 742 N N . HIS A 1 89 ? -11.249 -3.509 21.304 1.00 75.56 89 HIS A N 1
ATOM 743 C CA . HIS A 1 89 ? -10.296 -3.613 22.403 1.00 75.56 89 HIS A CA 1
ATOM 744 C C . HIS A 1 89 ? -10.745 -4.653 23.439 1.00 75.56 89 HIS A C 1
ATOM 746 O O . HIS A 1 89 ? -9.987 -5.563 23.762 1.00 75.56 89 HIS A O 1
ATOM 752 N N . ARG A 1 90 ? -12.018 -4.609 23.853 1.00 80.31 90 ARG A N 1
ATOM 753 C CA . ARG A 1 90 ? -12.604 -5.631 24.738 1.00 80.31 90 ARG A CA 1
ATOM 754 C C . ARG A 1 90 ? -12.540 -7.035 24.135 1.00 80.31 90 ARG A C 1
ATOM 756 O O . ARG A 1 90 ? -12.150 -7.969 24.819 1.00 80.31 90 ARG A O 1
ATOM 763 N N . GLN A 1 91 ? -12.853 -7.186 22.845 1.00 73.62 91 GLN A N 1
ATOM 764 C CA . GLN A 1 91 ? -12.728 -8.479 22.163 1.00 73.62 91 GLN A CA 1
ATOM 765 C C . GLN A 1 91 ? -11.284 -8.992 22.155 1.00 73.62 91 GLN A C 1
ATOM 767 O O . GLN A 1 91 ? -11.071 -10.187 22.331 1.00 73.62 91 GLN A O 1
ATOM 772 N N . SER A 1 92 ? -10.289 -8.119 21.964 1.00 67.56 92 SER A N 1
ATOM 773 C CA . SER A 1 92 ? -8.880 -8.523 22.024 1.00 67.56 92 SER A CA 1
ATOM 774 C C . SER A 1 92 ? -8.425 -8.896 23.435 1.00 67.56 92 SER A C 1
ATOM 776 O O . SER A 1 92 ? -7.675 -9.856 23.570 1.00 67.56 92 SER A O 1
ATOM 778 N N . GLU A 1 93 ? -8.916 -8.212 24.474 1.00 69.88 93 GLU A N 1
ATOM 779 C CA . GLU A 1 93 ? -8.659 -8.587 25.872 1.00 69.88 93 GLU A CA 1
ATOM 780 C C . GLU A 1 93 ? -9.284 -9.946 26.217 1.00 69.88 93 GLU A C 1
ATOM 782 O O . GLU A 1 93 ? -8.666 -10.757 26.906 1.00 69.88 93 GLU A O 1
ATOM 787 N N . ASP A 1 94 ? -10.491 -10.220 25.718 1.00 58.59 94 ASP A N 1
ATOM 788 C CA . ASP A 1 94 ? -11.153 -11.513 25.903 1.00 58.59 94 ASP A CA 1
ATOM 789 C C . ASP A 1 94 ? -10.396 -12.632 25.169 1.00 58.59 94 ASP A C 1
ATOM 791 O O . ASP A 1 94 ? -10.169 -13.698 25.735 1.00 58.59 94 ASP A O 1
ATOM 795 N N . ILE A 1 95 ? -9.929 -12.393 23.938 1.00 61.25 95 ILE A N 1
ATOM 796 C CA . ILE A 1 95 ? -9.099 -13.357 23.194 1.00 61.25 95 ILE A CA 1
ATOM 797 C C . ILE A 1 95 ? -7.753 -13.585 23.896 1.00 61.25 95 ILE A C 1
ATOM 799 O O . ILE A 1 95 ? -7.306 -14.726 23.992 1.00 61.25 95 ILE A O 1
ATOM 803 N N . GLU A 1 96 ? -7.121 -12.534 24.427 1.00 58.41 96 GLU A N 1
ATOM 804 C CA . GLU A 1 96 ? -5.871 -12.655 25.185 1.00 58.41 96 GLU A CA 1
ATOM 805 C C . GLU A 1 96 ? -6.052 -13.430 26.500 1.00 58.41 96 GLU A C 1
ATOM 807 O O . GLU A 1 96 ? -5.156 -14.164 26.915 1.00 58.41 96 GLU A O 1
ATOM 812 N N . LYS A 1 97 ? -7.226 -13.351 27.134 1.00 59.00 97 LYS A N 1
ATOM 813 C CA . LYS A 1 97 ? -7.549 -14.164 28.317 1.00 59.00 97 LYS A CA 1
ATOM 814 C C . LYS A 1 97 ? -7.821 -15.635 27.990 1.00 59.00 97 LYS A C 1
ATOM 816 O O . LYS A 1 97 ? -7.654 -16.478 28.866 1.00 59.00 97 LYS A O 1
ATOM 821 N N . PHE A 1 98 ? -8.197 -15.960 26.752 1.00 52.88 98 PHE A N 1
ATOM 822 C CA . PHE A 1 98 ? -8.574 -17.310 26.313 1.00 52.88 98 PHE A CA 1
ATOM 823 C C . PHE A 1 98 ? -7.509 -18.011 25.444 1.00 52.88 98 PHE A C 1
ATOM 825 O O . PHE A 1 98 ? -7.846 -18.794 24.556 1.00 52.88 98 PHE A O 1
ATOM 832 N N . PHE A 1 99 ? -6.213 -17.835 25.729 1.00 55.28 99 PHE A N 1
ATOM 833 C CA . PHE A 1 99 ? -5.143 -18.692 25.174 1.00 55.28 99 PHE A CA 1
ATOM 834 C C . PHE A 1 99 ? -5.123 -20.102 25.805 1.00 55.28 99 PHE A C 1
ATOM 836 O O . PHE A 1 99 ? -4.075 -20.604 26.200 1.00 55.28 99 PHE A O 1
ATOM 843 N N . GLY A 1 100 ? -6.286 -20.742 25.922 1.00 58.66 100 GLY A N 1
ATOM 844 C CA . GLY A 1 100 ? -6.425 -22.109 26.404 1.00 58.66 100 GLY A CA 1
ATOM 845 C C . GLY A 1 100 ? -6.289 -23.099 25.252 1.00 58.66 100 GLY A C 1
ATOM 846 O O . GLY A 1 100 ? -7.216 -23.250 24.460 1.00 58.66 100 GLY A O 1
ATOM 847 N N . ILE A 1 101 ? -5.146 -23.771 25.148 1.00 63.53 101 ILE A N 1
ATOM 848 C CA . ILE A 1 101 ? -4.935 -24.874 24.198 1.00 63.53 101 ILE A CA 1
ATOM 849 C C . ILE A 1 101 ? -4.962 -26.170 24.984 1.00 63.53 101 ILE A C 1
ATOM 851 O O . ILE A 1 101 ? -4.320 -26.256 26.024 1.00 63.53 101 ILE A O 1
ATOM 855 N N . ASN A 1 102 ? -5.693 -27.170 24.506 1.00 72.12 102 ASN A N 1
ATOM 856 C CA . ASN A 1 102 ? -5.646 -28.483 25.134 1.00 72.12 102 ASN A CA 1
ATOM 857 C C . ASN A 1 102 ? -4.302 -29.150 24.823 1.00 72.12 102 ASN A C 1
ATOM 859 O O . ASN A 1 102 ? -3.871 -29.149 23.668 1.00 72.12 102 ASN A O 1
ATOM 863 N N . ASP A 1 103 ? -3.654 -29.709 25.840 1.00 67.88 103 ASP A N 1
ATOM 864 C CA . ASP A 1 103 ? -2.523 -30.609 25.636 1.00 67.88 103 ASP A CA 1
ATOM 865 C C . ASP A 1 103 ? -2.970 -31.915 24.949 1.00 67.88 103 ASP A C 1
ATOM 867 O O . ASP A 1 103 ? -4.160 -32.153 24.715 1.00 67.88 103 ASP A O 1
ATOM 871 N N . GLU A 1 104 ? -2.009 -32.776 24.611 1.00 73.69 104 GLU A N 1
ATOM 872 C CA . GLU A 1 104 ? -2.276 -34.071 23.964 1.00 73.69 104 GLU A CA 1
ATOM 873 C C . GLU A 1 104 ? -3.178 -34.992 24.810 1.00 73.69 104 GLU A C 1
ATOM 875 O O . GLU A 1 104 ? -3.821 -35.895 24.276 1.00 73.69 104 GLU A O 1
ATOM 880 N N . ASN A 1 105 ? -3.299 -34.707 26.110 1.00 73.75 105 ASN A N 1
ATOM 881 C CA . ASN A 1 105 ? -4.099 -35.452 27.074 1.00 73.75 105 ASN A CA 1
ATOM 882 C C . ASN A 1 105 ? -5.472 -34.795 27.332 1.00 73.75 105 ASN A C 1
ATOM 884 O O . ASN A 1 105 ? -6.230 -35.275 28.175 1.00 73.75 105 ASN A O 1
ATOM 888 N N . GLY A 1 106 ? -5.807 -33.710 26.622 1.00 69.75 106 GLY A N 1
ATOM 889 C CA . GLY A 1 106 ? -7.087 -33.009 26.725 1.00 69.75 106 GLY A CA 1
ATOM 890 C C . GLY A 1 106 ? -7.193 -31.984 27.862 1.00 69.75 106 GLY A C 1
ATOM 891 O O . GLY A 1 106 ? -8.286 -31.460 28.083 1.00 69.75 106 GLY A O 1
ATOM 892 N N . HIS A 1 107 ? -6.108 -31.666 28.574 1.00 77.75 107 HIS A N 1
ATOM 893 C CA . HIS A 1 107 ? -6.109 -30.658 29.639 1.00 77.75 107 HIS A CA 1
ATOM 894 C C . HIS A 1 107 ? -5.859 -29.256 29.086 1.00 77.75 107 HIS A C 1
ATOM 896 O O . HIS A 1 107 ? -4.942 -29.026 28.301 1.00 77.75 107 HIS A O 1
ATOM 902 N N . LEU A 1 108 ? -6.652 -28.289 29.547 1.00 73.56 108 LEU A N 1
ATOM 903 C CA . LEU A 1 108 ? -6.593 -26.906 29.087 1.00 73.56 108 LEU A CA 1
ATOM 904 C C . LEU A 1 108 ? -5.357 -26.179 29.648 1.00 73.56 108 LEU A C 1
ATOM 906 O O . LEU A 1 108 ? -5.283 -25.864 30.838 1.00 73.56 108 LEU A O 1
ATOM 910 N N . LEU A 1 109 ? -4.388 -25.871 28.785 1.00 69.56 109 LEU A N 1
ATOM 911 C CA . LEU A 1 109 ? -3.197 -25.099 29.128 1.00 69.56 109 LEU A CA 1
ATOM 912 C C . LEU A 1 109 ? -3.550 -23.612 29.228 1.00 69.56 109 LEU A C 1
ATOM 914 O O . LEU A 1 109 ? -3.632 -22.918 28.224 1.00 69.56 109 LEU A O 1
ATOM 918 N N . MET A 1 110 ? -3.707 -23.103 30.451 1.00 62.38 110 MET A N 1
ATOM 919 C CA . MET A 1 110 ? -3.938 -21.670 30.721 1.00 62.38 110 MET A CA 1
ATOM 920 C C . MET A 1 110 ? -2.659 -20.818 30.661 1.00 62.38 110 MET A C 1
ATOM 922 O O . MET A 1 110 ? -2.703 -19.592 30.755 1.00 62.38 110 MET A O 1
ATOM 926 N N . ASN A 1 111 ? -1.488 -21.452 30.551 1.00 72.56 111 ASN A N 1
ATOM 927 C CA . ASN A 1 111 ? -0.203 -20.763 30.543 1.00 72.56 111 ASN A CA 1
ATOM 928 C C . ASN A 1 111 ? 0.209 -20.404 29.106 1.00 72.56 111 ASN A C 1
ATOM 930 O O . ASN A 1 111 ? 0.541 -21.288 28.319 1.00 72.56 111 ASN A O 1
ATOM 934 N N . ARG A 1 112 ? 0.270 -19.100 28.800 1.00 68.56 112 ARG A N 1
ATOM 935 C CA . ARG A 1 112 ? 0.634 -18.552 27.477 1.00 68.56 112 ARG A CA 1
ATOM 936 C C . ARG A 1 112 ? 1.931 -19.127 26.896 1.00 68.56 112 ARG A C 1
ATOM 938 O O . ARG A 1 112 ? 2.000 -19.339 25.690 1.00 68.56 112 ARG A O 1
ATOM 945 N N . ARG A 1 113 ? 2.948 -19.388 27.727 1.00 73.19 113 ARG A N 1
ATOM 946 C CA . ARG A 1 113 ? 4.221 -19.972 27.274 1.00 73.19 113 ARG A CA 1
ATOM 947 C C . ARG A 1 113 ? 4.022 -21.414 26.807 1.00 73.19 113 ARG A C 1
ATOM 949 O O . ARG A 1 113 ? 4.411 -21.730 25.692 1.00 73.19 113 ARG A O 1
ATOM 956 N N . ARG A 1 114 ? 3.329 -22.236 27.602 1.00 74.00 114 ARG A N 1
ATOM 957 C CA . ARG A 1 114 ? 3.033 -23.637 27.248 1.00 74.00 114 ARG A CA 1
ATOM 958 C C . ARG A 1 114 ? 2.115 -23.751 26.031 1.00 74.00 114 ARG A C 1
ATOM 960 O O . ARG A 1 114 ? 2.305 -24.621 25.196 1.00 74.00 114 ARG A O 1
ATOM 967 N N . ALA A 1 115 ? 1.149 -22.843 25.904 1.00 71.56 115 ALA A N 1
ATOM 968 C CA . ALA A 1 115 ? 0.294 -22.757 24.725 1.00 71.56 115 ALA A CA 1
ATOM 969 C C . ALA A 1 115 ? 1.099 -22.406 23.453 1.00 71.56 115 ALA A C 1
ATOM 971 O O . ALA A 1 115 ? 0.862 -22.970 22.388 1.00 71.56 115 ALA A O 1
ATOM 972 N N . MET A 1 116 ? 2.076 -21.499 23.554 1.00 74.19 116 MET A N 1
ATOM 973 C CA . MET A 1 116 ? 2.967 -21.164 22.436 1.00 74.19 116 MET A CA 1
ATOM 974 C C . MET A 1 116 ? 3.925 -22.303 22.075 1.00 74.19 116 MET A C 1
ATOM 976 O O . MET A 1 116 ? 4.124 -22.546 20.889 1.00 74.19 116 MET A O 1
ATOM 980 N N . GLU A 1 117 ? 4.478 -23.006 23.066 1.00 80.69 117 GLU A N 1
ATOM 981 C CA . GLU A 1 117 ? 5.301 -24.210 22.862 1.00 80.69 117 GLU A CA 1
ATOM 982 C C . GLU A 1 117 ? 4.492 -25.296 22.130 1.00 80.69 117 GLU A C 1
ATOM 984 O O . GLU A 1 117 ? 4.916 -25.779 21.087 1.00 80.69 117 GLU A O 1
ATOM 989 N N . GLN A 1 118 ? 3.253 -25.561 22.560 1.00 78.44 118 GLN A N 1
ATOM 990 C CA . GLN A 1 118 ? 2.369 -26.520 21.886 1.00 78.44 118 GLN A CA 1
ATOM 991 C C . GLN A 1 118 ? 2.046 -26.119 20.434 1.00 78.44 118 GLN A C 1
ATOM 993 O O . GLN A 1 118 ? 1.980 -26.972 19.547 1.00 78.44 118 GLN A O 1
ATOM 998 N N . TRP A 1 119 ? 1.832 -24.825 20.166 1.00 75.81 119 TRP A N 1
ATOM 999 C CA . TRP A 1 119 ? 1.650 -24.325 18.797 1.00 75.81 119 TRP A CA 1
ATOM 1000 C C . TRP A 1 119 ? 2.898 -24.530 17.947 1.00 75.81 119 TRP A C 1
ATOM 1002 O O . TRP A 1 119 ? 2.771 -24.925 16.790 1.00 75.81 119 TRP A O 1
ATOM 1012 N N . HIS A 1 120 ? 4.074 -24.238 18.504 1.00 78.94 120 HIS A N 1
ATOM 1013 C CA . HIS A 1 120 ? 5.352 -24.422 17.831 1.00 78.94 120 HIS A CA 1
ATOM 1014 C C . HIS A 1 120 ? 5.539 -25.888 17.430 1.00 78.94 120 HIS A C 1
ATOM 1016 O O . HIS A 1 120 ? 5.708 -26.168 16.245 1.00 78.94 120 HIS A O 1
ATOM 1022 N N . ASP A 1 121 ? 5.375 -26.812 18.376 1.00 80.75 121 ASP A N 1
ATOM 1023 C CA . ASP A 1 121 ? 5.557 -28.248 18.153 1.00 80.75 121 ASP A CA 1
ATOM 1024 C C . ASP A 1 121 ? 4.533 -28.809 17.156 1.00 80.75 121 ASP A C 1
ATOM 1026 O O . ASP A 1 121 ? 4.866 -29.599 16.270 1.00 80.75 121 ASP A O 1
ATOM 1030 N N . TYR A 1 122 ? 3.276 -28.353 17.232 1.00 75.25 122 TYR A N 1
ATOM 1031 C CA . TYR A 1 122 ? 2.254 -28.700 16.244 1.00 75.25 122 TYR A CA 1
ATOM 1032 C C . TYR A 1 122 ? 2.635 -28.218 14.838 1.00 75.25 122 TYR A C 1
ATOM 1034 O O . TYR A 1 122 ? 2.526 -28.988 13.882 1.00 75.25 122 TYR A O 1
ATOM 1042 N N . PHE A 1 123 ? 3.085 -26.964 14.703 1.00 71.12 123 PHE A N 1
ATOM 1043 C CA . PHE A 1 123 ? 3.505 -26.392 13.421 1.00 71.12 123 PHE A CA 1
ATOM 1044 C C . PHE A 1 123 ? 4.753 -27.075 12.857 1.00 71.12 123 PHE A C 1
ATOM 1046 O O . PHE A 1 123 ? 4.825 -27.319 11.651 1.00 71.12 123 PHE A O 1
ATOM 1053 N N . GLU A 1 124 ? 5.719 -27.415 13.704 1.00 78.00 124 GLU A N 1
ATOM 1054 C CA . GLU A 1 124 ? 6.925 -28.146 13.322 1.00 78.00 124 GLU A CA 1
ATOM 1055 C C . GLU A 1 124 ? 6.570 -29.545 12.805 1.00 78.00 124 GLU A C 1
ATOM 1057 O O . GLU A 1 124 ? 6.983 -29.919 11.706 1.00 78.00 124 GLU A O 1
ATOM 1062 N N . ARG A 1 125 ? 5.685 -30.262 13.512 1.00 77.50 125 ARG A N 1
ATOM 1063 C CA . ARG A 1 125 ? 5.200 -31.595 13.125 1.00 77.50 125 ARG A CA 1
ATOM 1064 C C . ARG A 1 125 ? 4.450 -31.607 11.791 1.00 77.50 125 ARG A C 1
ATOM 1066 O O . ARG A 1 125 ? 4.614 -32.540 11.013 1.00 77.50 125 ARG A O 1
ATOM 1073 N N . ILE A 1 126 ? 3.623 -30.598 11.502 1.00 71.56 126 ILE A N 1
ATOM 1074 C CA . ILE A 1 126 ? 2.905 -30.527 10.211 1.00 71.56 126 ILE A CA 1
ATOM 1075 C C . ILE A 1 126 ? 3.780 -29.991 9.070 1.00 71.56 126 ILE A C 1
ATOM 1077 O O . ILE A 1 126 ? 3.516 -30.301 7.912 1.00 71.56 126 ILE A O 1
ATOM 1081 N N . SER A 1 127 ? 4.810 -29.193 9.366 1.00 58.47 127 SER A N 1
ATOM 1082 C CA . SER A 1 127 ? 5.690 -28.603 8.344 1.00 58.47 127 SER A CA 1
ATOM 1083 C C . SER A 1 127 ? 6.813 -29.533 7.887 1.00 58.47 127 SER A C 1
ATOM 1085 O O . SER A 1 127 ? 7.372 -29.310 6.815 1.00 58.47 127 SER A O 1
ATOM 1087 N N . THR A 1 128 ? 7.105 -30.600 8.636 1.00 50.22 128 THR A N 1
ATOM 1088 C CA . THR A 1 128 ? 8.078 -31.630 8.235 1.00 50.22 128 THR A CA 1
ATOM 1089 C C . THR A 1 128 ? 7.4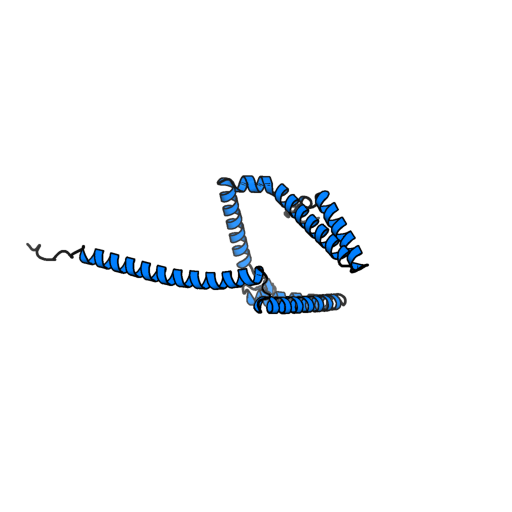97 -32.704 7.314 1.00 50.22 128 THR A C 1
ATOM 1091 O O . THR A 1 128 ? 8.258 -33.334 6.585 1.00 50.22 128 THR A O 1
ATOM 1094 N N . VAL A 1 129 ? 6.176 -32.928 7.304 1.00 58.41 129 VAL A N 1
ATOM 1095 C CA . VAL A 1 129 ? 5.591 -34.096 6.612 1.00 58.41 129 VAL A CA 1
ATOM 1096 C C . VAL A 1 129 ? 5.215 -33.833 5.146 1.00 58.41 129 VAL A C 1
ATOM 1098 O O . VAL A 1 129 ? 5.192 -34.778 4.366 1.00 58.41 129 VAL A O 1
ATOM 1101 N N . GLU A 1 130 ? 5.029 -32.591 4.689 1.00 54.78 130 GLU A N 1
ATOM 1102 C CA . GLU A 1 130 ? 4.767 -32.322 3.264 1.00 54.78 130 GLU A CA 1
ATOM 1103 C C . GLU A 1 130 ? 5.340 -30.975 2.800 1.00 54.78 130 GLU A C 1
ATOM 1105 O O . GLU A 1 130 ? 4.753 -29.925 3.062 1.00 54.78 130 GLU A O 1
ATOM 1110 N N . SER A 1 131 ? 6.440 -31.003 2.031 1.00 44.62 131 SER A N 1
ATOM 1111 C CA . SER A 1 131 ? 6.558 -30.374 0.692 1.00 44.62 131 SER A CA 1
ATOM 1112 C C . SER A 1 131 ? 8.024 -30.094 0.292 1.00 44.62 131 SER A C 1
ATOM 1114 O O . SER A 1 131 ? 8.587 -29.085 0.726 1.00 44.62 131 SER A O 1
ATOM 1116 N N . PRO A 1 132 ? 8.610 -30.851 -0.659 1.00 52.00 132 PRO A N 1
ATOM 1117 C CA . PRO A 1 132 ? 9.895 -30.513 -1.298 1.00 52.00 132 PRO A CA 1
ATOM 1118 C C . PRO A 1 132 ? 9.905 -29.134 -1.994 1.00 52.00 132 PRO A C 1
ATOM 1120 O O . PRO A 1 132 ? 10.956 -28.553 -2.240 1.00 52.00 132 PRO A O 1
ATOM 1123 N N . SER A 1 133 ? 8.732 -28.560 -2.287 1.00 56.66 133 SER A N 1
ATOM 1124 C CA . SER A 1 133 ? 8.585 -27.242 -2.923 1.00 56.66 133 SER A CA 1
ATOM 1125 C C . SER A 1 133 ? 8.740 -26.048 -1.971 1.00 56.66 133 SER A C 1
ATOM 1127 O O . SER A 1 133 ? 8.831 -24.906 -2.429 1.00 56.66 133 SER A O 1
ATOM 1129 N N . LEU A 1 134 ? 8.718 -26.269 -0.650 1.00 52.25 134 LEU A N 1
ATOM 1130 C CA . LEU A 1 134 ? 8.838 -25.184 0.325 1.00 52.25 134 LEU A CA 1
ATOM 1131 C C . LEU A 1 134 ? 10.301 -24.761 0.511 1.00 52.25 134 LEU A C 1
ATOM 1133 O O . LEU A 1 134 ? 10.551 -23.565 0.624 1.00 52.25 134 LEU A O 1
ATOM 1137 N N . GLU A 1 135 ? 11.260 -25.691 0.443 1.00 57.56 135 GLU A N 1
ATOM 1138 C CA . GLU A 1 135 ? 12.698 -25.386 0.536 1.00 57.56 135 GLU A CA 1
ATOM 1139 C C . GLU A 1 135 ? 13.198 -24.513 -0.622 1.00 57.56 135 GLU A C 1
ATOM 1141 O O . GLU A 1 135 ? 13.958 -23.566 -0.415 1.00 57.56 135 GLU A O 1
ATOM 1146 N N . GLU A 1 136 ? 12.720 -24.740 -1.847 1.00 58.56 136 GLU A N 1
ATOM 1147 C CA . GLU A 1 136 ? 13.084 -23.891 -2.987 1.00 58.56 136 GLU A CA 1
ATOM 1148 C C . GLU A 1 136 ? 12.512 -22.474 -2.857 1.00 58.56 136 GLU A C 1
ATOM 1150 O O . GLU A 1 136 ? 13.172 -21.485 -3.203 1.00 58.56 136 GLU A O 1
ATOM 1155 N N . LEU A 1 137 ? 11.293 -22.346 -2.326 1.00 57.31 137 LEU A N 1
ATOM 1156 C CA . LEU A 1 137 ? 10.653 -21.055 -2.089 1.00 57.31 137 LEU A CA 1
ATOM 1157 C C . LEU A 1 137 ? 11.273 -20.316 -0.904 1.00 57.31 137 LEU A C 1
ATOM 1159 O O . LEU A 1 137 ? 11.454 -19.100 -1.004 1.00 57.31 137 LEU A O 1
ATOM 1163 N N . THR A 1 138 ? 11.632 -21.003 0.183 1.00 52.94 138 THR A N 1
ATOM 1164 C CA . THR A 1 138 ? 12.331 -20.395 1.323 1.00 52.94 138 THR A CA 1
ATOM 1165 C C . THR A 1 138 ? 13.730 -19.977 0.908 1.00 52.94 138 THR A C 1
ATOM 1167 O O . THR A 1 138 ? 14.090 -18.829 1.130 1.00 52.94 138 THR A O 1
ATOM 1170 N N . HIS A 1 139 ? 14.476 -20.804 0.177 1.00 62.66 139 HIS A N 1
ATOM 1171 C CA . HIS A 1 139 ? 15.797 -20.446 -0.331 1.00 62.66 139 HIS A CA 1
ATOM 1172 C C . HIS A 1 139 ? 15.743 -19.268 -1.325 1.00 62.66 139 HIS A C 1
ATOM 1174 O O . HIS A 1 139 ? 16.536 -18.327 -1.230 1.00 62.66 139 HIS A O 1
ATOM 1180 N N . LYS A 1 140 ? 14.764 -19.236 -2.242 1.00 65.62 140 LYS A N 1
ATOM 1181 C CA . LYS A 1 140 ? 14.572 -18.110 -3.178 1.00 65.62 140 LYS A CA 1
ATOM 1182 C C . LYS A 1 140 ? 14.126 -16.833 -2.463 1.00 65.62 140 LYS A C 1
ATOM 1184 O O . LYS A 1 140 ? 14.588 -15.739 -2.803 1.00 65.62 140 LYS A O 1
ATOM 1189 N N . LYS A 1 141 ? 13.252 -16.953 -1.462 1.00 62.41 141 LYS A N 1
ATOM 1190 C CA . LYS A 1 141 ? 12.782 -15.834 -0.638 1.00 62.41 141 LYS A CA 1
ATOM 1191 C C . LYS A 1 141 ? 13.900 -15.300 0.253 1.00 62.41 141 LYS A C 1
ATOM 1193 O O . LYS A 1 141 ? 14.064 -14.087 0.290 1.00 62.41 141 LYS A O 1
ATOM 1198 N N . ASN A 1 142 ? 14.703 -16.172 0.857 1.00 64.19 142 ASN A N 1
ATOM 1199 C CA . ASN A 1 142 ? 15.856 -15.831 1.690 1.00 64.19 142 ASN A CA 1
ATOM 1200 C C . ASN A 1 142 ? 16.927 -15.123 0.862 1.00 64.19 142 ASN A C 1
ATOM 1202 O O . ASN A 1 142 ? 17.331 -14.027 1.228 1.00 64.19 142 ASN A O 1
ATOM 1206 N N . LYS A 1 143 ? 17.273 -15.633 -0.330 1.00 67.75 143 LYS A N 1
ATOM 1207 C CA . LYS A 1 143 ? 18.166 -14.918 -1.261 1.00 67.75 143 LYS A CA 1
ATOM 1208 C C . LYS A 1 143 ? 17.616 -13.547 -1.660 1.00 67.75 143 LYS A C 1
ATOM 1210 O O . LYS A 1 143 ? 18.356 -12.571 -1.706 1.00 67.75 143 LYS A O 1
ATOM 1215 N N . THR A 1 144 ? 16.313 -13.442 -1.921 1.00 67.06 144 THR A N 1
ATOM 1216 C CA . THR A 1 144 ? 15.678 -12.159 -2.278 1.00 67.06 144 THR A CA 1
ATOM 1217 C C . THR A 1 144 ? 15.657 -11.175 -1.102 1.00 67.06 144 THR A C 1
ATOM 1219 O O . THR A 1 144 ? 15.808 -9.969 -1.309 1.00 67.06 144 THR A O 1
ATOM 1222 N N . LEU A 1 145 ? 15.466 -11.671 0.123 1.00 69.44 145 LEU A N 1
ATOM 1223 C CA . LEU A 1 145 ? 15.495 -10.887 1.357 1.00 69.44 145 LEU A CA 1
ATOM 1224 C C . LEU A 1 145 ? 16.908 -10.418 1.684 1.00 69.44 145 LEU A C 1
ATOM 1226 O O . LEU A 1 145 ? 17.070 -9.241 1.971 1.00 69.44 145 LEU A O 1
ATOM 1230 N N . GLU A 1 146 ? 17.920 -11.271 1.541 1.00 68.00 146 GLU A N 1
ATOM 1231 C CA . GLU A 1 146 ? 19.320 -10.886 1.730 1.00 68.00 146 GLU A CA 1
ATOM 1232 C C . GLU A 1 146 ? 19.784 -9.849 0.706 1.00 68.00 146 GLU A C 1
ATOM 1234 O O . GLU A 1 146 ? 20.424 -8.865 1.067 1.00 68.00 146 GLU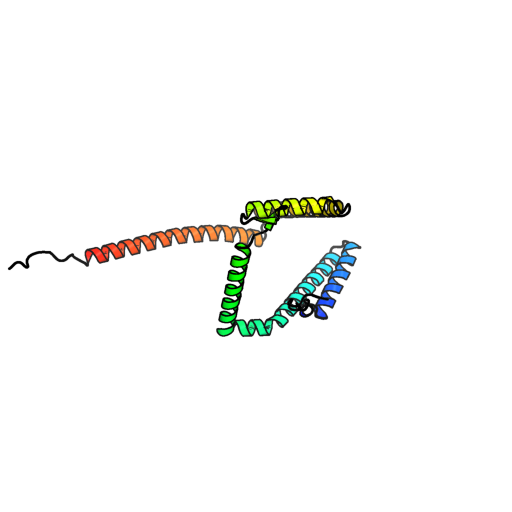 A O 1
ATOM 1239 N N . ILE A 1 147 ? 19.427 -10.014 -0.574 1.00 68.62 147 ILE A N 1
ATOM 1240 C CA . ILE A 1 147 ? 19.747 -9.024 -1.615 1.00 68.62 147 ILE A CA 1
ATOM 1241 C C . ILE A 1 147 ? 19.073 -7.682 -1.299 1.00 68.62 147 ILE A C 1
ATOM 1243 O O . ILE A 1 147 ? 19.667 -6.619 -1.496 1.00 68.62 147 ILE A O 1
ATOM 1247 N N . ARG A 1 148 ? 17.839 -7.716 -0.782 1.00 63.53 148 ARG A N 1
ATOM 1248 C CA . ARG A 1 148 ? 17.111 -6.513 -0.371 1.00 63.53 148 ARG A CA 1
ATOM 1249 C C . ARG A 1 148 ? 17.715 -5.878 0.880 1.00 63.53 148 ARG A C 1
ATOM 1251 O O . ARG A 1 148 ? 17.865 -4.663 0.883 1.00 63.53 148 ARG A O 1
ATOM 1258 N N . ASP A 1 149 ? 18.076 -6.659 1.894 1.00 64.06 149 ASP A N 1
ATOM 1259 C CA . ASP A 1 149 ? 18.706 -6.164 3.124 1.00 64.06 149 ASP A CA 1
ATOM 1260 C C . ASP A 1 149 ? 20.070 -5.544 2.822 1.00 64.06 149 ASP A C 1
ATOM 1262 O O . ASP A 1 149 ? 20.342 -4.419 3.228 1.00 64.06 149 ASP A O 1
ATOM 1266 N N . ARG A 1 150 ? 20.884 -6.205 1.990 1.00 65.69 150 ARG A N 1
ATOM 1267 C CA . ARG A 1 150 ? 22.170 -5.674 1.526 1.00 65.69 150 ARG A CA 1
ATOM 1268 C C . ARG A 1 150 ? 21.988 -4.366 0.755 1.00 65.69 150 ARG A C 1
ATOM 1270 O O . ARG A 1 150 ? 22.682 -3.398 1.038 1.00 65.69 150 ARG A O 1
ATOM 1277 N N . SER A 1 151 ? 21.009 -4.295 -0.151 1.00 72.81 151 SER A N 1
ATOM 1278 C CA . SER A 1 151 ? 20.687 -3.067 -0.895 1.00 72.81 151 SER A CA 1
ATOM 1279 C C . SER A 1 151 ? 20.198 -1.929 0.010 1.00 72.81 151 SER A C 1
ATOM 1281 O O . SER A 1 151 ? 20.586 -0.778 -0.194 1.00 72.81 151 SER A O 1
ATOM 1283 N N . LEU A 1 152 ? 19.374 -2.233 1.017 1.00 65.75 152 LEU A N 1
ATOM 1284 C CA . LEU A 1 152 ? 18.892 -1.253 1.992 1.00 65.75 152 LEU A CA 1
ATOM 1285 C C . LEU A 1 152 ? 20.015 -0.776 2.911 1.00 65.75 152 LEU A C 1
ATOM 1287 O O . LEU A 1 152 ? 20.111 0.421 3.155 1.00 65.75 152 LEU A O 1
ATOM 1291 N N . ARG A 1 153 ? 20.894 -1.674 3.359 1.00 68.00 153 ARG A N 1
ATOM 1292 C CA . ARG A 1 153 ? 22.051 -1.357 4.200 1.00 68.00 153 ARG A CA 1
ATOM 1293 C C . ARG A 1 153 ? 23.044 -0.461 3.472 1.00 68.00 153 ARG A C 1
ATOM 1295 O O . ARG A 1 153 ? 23.441 0.557 4.022 1.00 68.00 153 ARG A O 1
ATOM 1302 N N . THR A 1 154 ? 23.366 -0.770 2.214 1.00 63.44 154 THR A N 1
ATOM 1303 C CA . THR A 1 154 ? 24.197 0.096 1.365 1.00 63.44 154 THR A CA 1
ATOM 1304 C C . THR A 1 154 ? 23.550 1.469 1.190 1.00 63.44 154 THR A C 1
ATOM 1306 O O . THR A 1 154 ? 24.200 2.488 1.376 1.00 63.44 154 THR A O 1
ATOM 1309 N N . ARG A 1 155 ? 22.244 1.520 0.915 1.00 63.06 155 ARG A N 1
ATOM 1310 C CA . ARG A 1 155 ? 21.511 2.779 0.742 1.00 63.06 155 ARG A CA 1
ATOM 1311 C C . ARG A 1 155 ? 21.390 3.595 2.034 1.00 63.06 155 ARG A C 1
ATOM 1313 O O . ARG A 1 155 ? 21.384 4.814 1.962 1.00 63.06 155 ARG A O 1
ATOM 1320 N N . CYS A 1 156 ? 21.311 2.940 3.190 1.00 62.84 156 CYS A N 1
ATOM 1321 C CA . CYS A 1 156 ? 21.315 3.592 4.497 1.00 62.84 156 CYS A CA 1
ATOM 1322 C C . CYS A 1 156 ? 22.710 4.127 4.846 1.00 62.84 156 CYS A C 1
ATOM 1324 O O . CYS A 1 156 ? 22.812 5.224 5.376 1.00 62.84 156 CYS A O 1
ATOM 1326 N N . HIS A 1 157 ? 23.772 3.399 4.483 1.00 58.75 157 HIS A N 1
ATOM 1327 C CA . HIS A 1 157 ? 25.153 3.862 4.633 1.00 58.75 157 HIS A CA 1
ATOM 1328 C C . HIS A 1 157 ? 25.403 5.127 3.807 1.00 58.75 157 HIS A C 1
ATOM 1330 O O . HIS A 1 157 ? 25.798 6.140 4.366 1.00 58.75 157 HIS A O 1
ATOM 1336 N N . TYR A 1 158 ? 25.040 5.113 2.517 1.00 57.25 158 TYR A N 1
ATOM 1337 C CA . TYR A 1 158 ? 25.130 6.297 1.653 1.00 57.25 158 TYR A CA 1
ATOM 1338 C C . TYR A 1 158 ? 24.328 7.489 2.193 1.00 57.25 158 TYR A C 1
ATOM 1340 O O . TYR A 1 158 ? 24.798 8.617 2.131 1.00 57.25 158 TYR A O 1
ATOM 1348 N N . PHE A 1 159 ? 23.153 7.233 2.773 1.00 55.47 159 PHE A N 1
ATOM 1349 C CA . PHE A 1 159 ? 22.297 8.268 3.352 1.00 55.47 159 PHE A CA 1
ATOM 1350 C C . PHE A 1 159 ? 22.887 8.914 4.618 1.00 55.47 159 PHE A C 1
ATOM 1352 O O . PHE A 1 159 ? 22.693 10.108 4.855 1.00 55.47 159 PHE A O 1
ATOM 1359 N N . CYS A 1 160 ? 23.604 8.134 5.434 1.00 54.91 160 CYS A N 1
ATOM 1360 C CA . CYS A 1 160 ? 24.276 8.612 6.643 1.00 54.91 160 CYS A CA 1
ATOM 1361 C C . CYS A 1 160 ? 25.592 9.345 6.345 1.00 54.91 160 CYS A C 1
ATOM 1363 O O . CYS A 1 160 ? 26.005 10.181 7.142 1.00 54.91 160 CYS A O 1
ATOM 1365 N N . GLU A 1 161 ? 26.229 9.054 5.211 1.00 56.28 161 GLU A N 1
ATOM 1366 C CA . GLU A 1 161 ? 27.512 9.644 4.805 1.00 56.28 161 GLU A CA 1
ATOM 1367 C C . GLU A 1 161 ? 27.359 11.032 4.153 1.00 56.28 161 GLU A C 1
ATOM 1369 O O . GLU A 1 161 ? 28.337 11.759 4.011 1.00 56.28 161 GLU A O 1
ATOM 1374 N N . GLY A 1 162 ? 26.122 11.445 3.845 1.00 55.38 162 GLY A N 1
ATOM 1375 C CA . GLY A 1 162 ? 25.801 12.811 3.435 1.00 55.38 162 GLY A CA 1
ATOM 1376 C C . GLY A 1 162 ? 26.100 13.077 1.963 1.00 55.38 162 GLY A C 1
ATOM 1377 O O . GLY A 1 162 ? 27.017 13.806 1.610 1.00 55.38 162 GLY A O 1
ATOM 1378 N N . ASP A 1 163 ? 25.258 12.549 1.085 1.00 59.34 163 ASP A N 1
ATOM 1379 C CA . ASP A 1 163 ? 25.303 12.709 -0.372 1.00 59.34 163 ASP A CA 1
ATOM 1380 C C . ASP A 1 163 ? 24.805 14.086 -0.876 1.00 59.34 163 ASP A C 1
ATOM 1382 O O . ASP A 1 163 ? 24.653 14.301 -2.078 1.00 59.34 163 ASP A O 1
ATOM 1386 N N . GLY A 1 164 ? 24.542 15.041 0.028 1.00 59.31 164 GLY A N 1
ATOM 1387 C CA . GLY A 1 164 ? 24.095 16.404 -0.305 1.00 59.31 164 GLY A CA 1
ATOM 1388 C C . GLY A 1 164 ? 22.667 16.490 -0.863 1.00 59.31 164 GLY A C 1
ATOM 1389 O O . GLY A 1 164 ? 22.227 17.553 -1.300 1.00 59.31 164 GLY A O 1
ATOM 1390 N N . THR A 1 165 ? 21.921 15.382 -0.858 1.00 65.50 165 THR A N 1
ATOM 1391 C CA . THR A 1 165 ? 20.519 15.332 -1.275 1.00 65.50 165 THR A CA 1
ATOM 1392 C C . THR A 1 165 ? 19.600 15.928 -0.204 1.00 65.50 165 THR A C 1
ATOM 1394 O O . THR A 1 165 ? 19.793 15.723 0.994 1.00 65.50 165 THR A O 1
ATOM 1397 N N . LEU A 1 166 ? 18.530 16.611 -0.637 1.00 66.81 166 LEU A N 1
ATOM 1398 C CA . LEU A 1 166 ? 17.553 17.276 0.245 1.00 66.81 166 LEU A CA 1
ATOM 1399 C C . LEU A 1 166 ? 17.017 16.372 1.366 1.00 66.81 166 LEU A C 1
ATOM 1401 O O . LEU A 1 166 ? 16.717 16.854 2.448 1.00 66.81 166 LEU A O 1
ATOM 1405 N N . LEU A 1 167 ? 16.901 15.063 1.130 1.00 68.12 167 LEU A N 1
ATOM 1406 C CA . LEU A 1 167 ? 16.440 14.110 2.142 1.00 68.12 167 LEU A CA 1
ATOM 1407 C C . LEU A 1 167 ? 17.465 13.877 3.262 1.00 68.12 167 LEU A C 1
ATOM 1409 O O . LEU A 1 167 ? 17.055 13.812 4.418 1.00 68.12 167 LEU A O 1
ATOM 1413 N N . SER A 1 168 ? 18.762 13.777 2.947 1.00 66.88 168 SER A N 1
ATOM 1414 C CA . SER A 1 168 ? 19.824 13.686 3.961 1.00 66.88 168 SER A CA 1
ATOM 1415 C C . SER A 1 168 ? 19.889 14.987 4.767 1.00 66.88 168 SER A C 1
ATOM 1417 O O . SER A 1 168 ? 19.897 14.960 5.995 1.00 66.88 168 SER A O 1
ATOM 1419 N N . THR A 1 169 ? 19.771 16.135 4.093 1.00 69.44 169 THR A N 1
ATOM 1420 C CA . THR A 1 169 ? 19.702 17.454 4.735 1.00 69.44 169 THR A CA 1
ATOM 1421 C C . THR A 1 169 ? 18.479 17.604 5.649 1.00 69.44 169 THR A C 1
ATOM 1423 O O . THR A 1 169 ? 18.599 18.059 6.780 1.00 69.44 169 THR A O 1
ATOM 1426 N N . LEU A 1 170 ? 17.289 17.178 5.221 1.00 78.12 170 LEU A N 1
ATOM 1427 C CA . LEU A 1 170 ? 16.090 17.197 6.068 1.00 78.12 170 LEU A CA 1
ATOM 1428 C C . LEU A 1 170 ? 16.202 16.232 7.255 1.00 78.12 170 LEU A C 1
ATOM 1430 O O . LEU A 1 170 ? 15.690 16.528 8.333 1.00 78.12 170 LEU A O 1
ATOM 1434 N N . PHE A 1 171 ? 16.878 15.097 7.077 1.00 74.88 171 PHE A N 1
ATOM 1435 C CA . PHE A 1 171 ? 17.124 14.143 8.152 1.00 74.88 171 PHE A CA 1
ATOM 1436 C C . PHE A 1 171 ? 18.094 14.702 9.201 1.00 74.88 171 PHE A C 1
ATOM 1438 O O . PHE A 1 171 ? 17.824 14.578 10.396 1.00 74.88 171 PHE A O 1
ATOM 1445 N N . THR A 1 172 ? 19.169 15.380 8.783 1.00 75.69 172 THR A N 1
ATOM 1446 C CA . THR A 1 172 ? 20.097 16.053 9.705 1.00 75.69 172 THR A CA 1
ATOM 1447 C C . THR A 1 172 ? 19.450 17.253 10.395 1.00 75.69 172 THR A C 1
ATOM 1449 O O . THR A 1 172 ? 19.597 17.416 11.603 1.00 75.69 172 THR A O 1
ATOM 1452 N N . PHE A 1 173 ? 18.649 18.054 9.689 1.00 80.12 173 PHE A N 1
ATOM 1453 C CA . PHE A 1 173 ? 17.866 19.118 10.325 1.00 80.12 173 PHE A CA 1
ATOM 1454 C C . PHE A 1 173 ? 16.842 18.565 11.318 1.00 80.12 173 PHE A C 1
ATOM 1456 O O . PHE A 1 173 ? 16.667 19.134 12.396 1.00 80.12 173 PHE A O 1
ATOM 1463 N N . GLY A 1 174 ? 16.190 17.450 10.989 1.00 81.62 174 GLY A N 1
ATOM 1464 C CA . GLY A 1 174 ? 15.243 16.775 11.871 1.00 81.62 174 GLY A CA 1
ATOM 1465 C C . GLY A 1 174 ? 15.898 16.252 13.148 1.00 81.62 174 GLY A C 1
ATOM 1466 O O . GLY A 1 174 ? 15.367 16.475 14.237 1.00 81.62 174 GLY A O 1
ATOM 1467 N N . SER A 1 175 ? 17.069 15.615 13.043 1.00 80.62 175 SER A N 1
ATOM 1468 C CA . SER A 1 175 ? 17.796 15.109 14.212 1.00 80.62 175 SER A CA 1
ATOM 1469 C C . SER A 1 175 ? 18.295 16.241 15.114 1.00 80.62 175 SER A C 1
ATOM 1471 O O . SER A 1 175 ? 18.120 16.169 16.330 1.00 80.62 175 SER A O 1
ATOM 1473 N N . ILE A 1 176 ? 18.818 17.328 14.537 1.00 82.75 176 ILE A N 1
ATOM 1474 C CA . ILE A 1 176 ? 19.238 18.522 15.288 1.00 82.75 176 ILE A CA 1
ATOM 1475 C C . ILE A 1 176 ? 18.032 19.186 15.966 1.00 82.75 176 ILE A C 1
ATOM 1477 O O . ILE A 1 176 ? 18.082 19.502 17.155 1.00 82.75 176 ILE A O 1
ATOM 1481 N N . SER A 1 177 ? 16.919 19.344 15.247 1.00 83.31 177 SER A N 1
ATOM 1482 C CA . SER A 1 177 ? 15.694 19.944 15.790 1.00 83.31 177 SER A CA 1
ATOM 1483 C C . SER A 1 177 ? 15.132 19.132 16.956 1.00 83.31 177 SER A C 1
ATOM 1485 O O . SER A 1 177 ? 14.721 19.708 17.958 1.00 83.31 177 SER A O 1
ATOM 1487 N N . PHE A 1 178 ? 15.155 17.800 16.873 1.00 83.12 178 PHE A N 1
ATOM 1488 C CA . PHE A 1 178 ? 14.704 16.921 17.954 1.00 83.12 178 PHE A CA 1
ATOM 1489 C C . PHE A 1 178 ? 15.529 17.092 19.242 1.00 83.12 178 PHE A C 1
ATOM 1491 O O . PHE A 1 178 ? 14.965 17.151 20.339 1.00 83.12 178 PHE A O 1
ATOM 1498 N N . VAL A 1 179 ? 16.854 17.236 19.119 1.00 88.25 179 VAL A N 1
ATOM 1499 C CA . VAL A 1 179 ? 17.739 17.520 20.262 1.00 88.25 179 VAL A CA 1
ATOM 1500 C C . VAL A 1 179 ? 17.426 18.894 20.856 1.00 88.25 179 VAL A C 1
ATOM 1502 O O . VAL A 1 179 ? 17.260 19.009 22.069 1.00 88.25 179 VAL A O 1
ATOM 1505 N N . LEU A 1 180 ? 17.268 19.921 20.017 1.00 85.00 180 LEU A N 1
ATOM 1506 C CA . LEU A 1 180 ? 16.935 21.274 20.472 1.00 85.00 180 LEU A CA 1
ATOM 1507 C C . LEU A 1 180 ? 15.580 21.327 21.192 1.00 85.00 180 LEU A C 1
ATOM 1509 O O . LEU A 1 180 ? 15.487 21.915 22.265 1.00 85.00 180 LEU A O 1
ATOM 1513 N N . ILE A 1 181 ? 14.550 20.666 20.654 1.00 80.69 181 ILE A N 1
ATOM 1514 C CA . ILE A 1 181 ? 13.221 20.577 21.280 1.00 80.69 181 ILE A CA 1
ATOM 1515 C C . ILE A 1 181 ? 13.311 19.893 22.649 1.00 80.69 181 ILE A C 1
ATOM 1517 O O . ILE A 1 181 ? 12.702 20.362 23.610 1.00 80.69 181 ILE A O 1
ATOM 1521 N N . SER A 1 182 ? 14.104 18.825 22.763 1.00 84.62 182 SER A N 1
ATOM 1522 C CA . SER A 1 182 ? 14.301 18.113 24.032 1.00 84.62 182 SER A CA 1
ATOM 1523 C C . SER A 1 182 ? 14.990 18.993 25.083 1.00 84.62 182 SER A C 1
ATOM 1525 O O . SER A 1 182 ? 14.558 19.035 26.233 1.00 84.62 182 SER A O 1
ATOM 1527 N N . VAL A 1 183 ? 16.020 19.753 24.692 1.00 90.44 183 VAL A N 1
ATOM 1528 C CA . VAL A 1 183 ? 16.733 20.683 25.586 1.00 90.44 183 VAL A CA 1
ATOM 1529 C C . VAL A 1 183 ? 15.836 21.843 26.021 1.00 90.44 183 VAL A C 1
ATOM 1531 O O . VAL A 1 183 ? 15.784 22.169 27.204 1.00 90.44 183 VAL A O 1
ATOM 1534 N N . ILE A 1 184 ? 15.082 22.438 25.093 1.00 83.88 184 ILE A N 1
ATOM 1535 C CA . ILE A 1 184 ? 14.125 23.508 25.407 1.00 83.88 184 ILE A CA 1
ATOM 1536 C C . ILE A 1 184 ? 13.038 22.990 26.357 1.00 83.88 184 ILE A C 1
ATOM 1538 O O . ILE A 1 184 ? 12.689 23.680 27.311 1.00 83.88 184 ILE A O 1
ATOM 1542 N N . GLY A 1 185 ? 12.548 21.764 26.151 1.00 80.94 185 GLY A N 1
ATOM 1543 C CA . GLY A 1 185 ? 11.595 21.114 27.051 1.00 80.94 185 GLY A CA 1
ATOM 1544 C C . GLY A 1 185 ? 12.131 20.941 28.475 1.00 80.94 185 GLY A C 1
ATOM 1545 O O . GLY A 1 185 ? 11.405 21.208 29.429 1.00 80.94 185 GLY A O 1
ATOM 1546 N N . LEU A 1 186 ? 13.408 20.573 28.632 1.00 81.69 186 LEU A N 1
ATOM 1547 C CA . LEU A 1 186 ? 14.060 20.494 29.945 1.00 81.69 186 LEU A CA 1
ATOM 1548 C C . LEU A 1 186 ? 14.183 21.872 30.607 1.00 81.69 186 LEU A C 1
ATOM 1550 O O . LEU A 1 186 ? 13.848 22.012 31.779 1.00 81.69 186 LEU A O 1
ATOM 1554 N N . ILE A 1 187 ? 14.593 22.899 29.857 1.00 82.25 187 ILE A N 1
ATOM 1555 C CA . ILE A 1 187 ? 14.732 24.270 30.374 1.00 82.25 187 ILE A CA 1
ATOM 1556 C C . ILE A 1 187 ? 13.370 24.832 30.802 1.00 82.25 187 ILE A C 1
ATOM 1558 O O . ILE A 1 187 ? 13.242 25.365 31.902 1.00 82.25 187 ILE A O 1
ATOM 1562 N N . LEU A 1 188 ? 12.339 24.688 29.966 1.00 76.62 188 LEU A N 1
ATOM 1563 C CA . LEU A 1 188 ? 10.983 25.141 30.284 1.00 76.62 188 LEU A CA 1
ATOM 1564 C C . LEU A 1 188 ? 10.373 24.345 31.442 1.00 76.62 188 LEU A C 1
ATOM 1566 O O . LEU A 1 188 ? 9.707 24.933 32.291 1.00 76.62 188 LEU A O 1
ATOM 1570 N N . GLY A 1 189 ? 10.636 23.037 31.512 1.00 75.31 189 GLY A N 1
ATOM 1571 C CA . GLY A 1 189 ? 10.243 22.190 32.637 1.00 75.31 189 GLY A CA 1
ATOM 1572 C C . GLY A 1 189 ? 10.871 22.655 33.950 1.00 75.31 189 GLY A C 1
ATOM 1573 O O . GLY A 1 189 ? 10.157 22.832 34.936 1.00 75.31 189 GLY A O 1
ATOM 1574 N N . SER A 1 190 ? 12.174 22.950 33.947 1.00 74.94 190 SER A N 1
ATOM 1575 C CA . SER A 1 190 ? 12.864 23.515 35.110 1.00 74.94 190 SER A CA 1
ATOM 1576 C C . SER A 1 190 ? 12.316 24.892 35.487 1.00 74.94 190 SER A C 1
ATOM 1578 O O . SER A 1 190 ? 12.029 25.124 36.655 1.00 74.94 190 SER A O 1
ATOM 1580 N N . ILE A 1 191 ? 12.102 25.802 34.531 1.00 72.81 191 ILE A N 1
ATOM 1581 C CA . ILE A 1 191 ? 11.548 27.138 34.818 1.00 72.81 191 ILE A CA 1
ATOM 1582 C C . ILE A 1 191 ? 10.129 27.037 35.393 1.00 72.81 191 ILE A C 1
ATOM 1584 O O . ILE A 1 191 ? 9.817 27.742 36.350 1.00 72.81 191 ILE A O 1
ATOM 1588 N N . HIS A 1 192 ? 9.280 26.152 34.862 1.00 63.97 192 HIS A N 1
ATOM 1589 C CA . HIS A 1 192 ? 7.945 25.908 35.412 1.00 63.97 192 HIS A CA 1
ATOM 1590 C C . HIS A 1 192 ? 8.025 25.368 36.848 1.00 63.97 192 HIS A C 1
ATOM 1592 O O . HIS A 1 192 ? 7.292 25.830 37.719 1.00 63.97 192 HIS A O 1
ATOM 1598 N N . GLU A 1 193 ? 8.955 24.452 37.129 1.00 63.22 193 GLU A N 1
ATOM 1599 C CA . GLU A 1 193 ? 9.212 23.959 38.486 1.00 63.22 193 GLU A CA 1
ATOM 1600 C C . GLU A 1 193 ? 9.660 25.086 39.436 1.00 63.22 193 GLU A C 1
ATOM 1602 O O . GLU A 1 193 ? 9.178 25.175 40.566 1.00 63.22 193 GLU A O 1
ATOM 1607 N N . PHE A 1 194 ? 10.519 25.998 38.969 1.00 59.53 194 PHE A N 1
ATOM 1608 C CA . PHE A 1 194 ? 10.951 27.169 39.737 1.00 59.53 194 PHE A CA 1
ATOM 1609 C C . PHE A 1 194 ? 9.816 28.165 39.990 1.00 59.53 194 PHE A C 1
ATOM 1611 O O . PHE A 1 194 ? 9.711 28.668 41.105 1.00 59.53 194 PHE A O 1
ATOM 1618 N N . GLN A 1 195 ? 8.947 28.426 39.008 1.00 57.50 195 GLN A N 1
ATOM 1619 C CA . GLN A 1 195 ? 7.781 29.304 39.172 1.00 57.50 195 GLN A CA 1
ATOM 1620 C C . GLN A 1 195 ? 6.770 28.716 40.161 1.00 57.50 195 GLN A C 1
ATOM 1622 O O . GLN A 1 195 ? 6.280 29.436 41.025 1.00 57.50 195 GLN A O 1
ATOM 1627 N N . VAL A 1 196 ? 6.511 27.404 40.100 1.00 62.53 196 VAL A N 1
ATOM 1628 C CA . VAL A 1 196 ? 5.631 26.713 41.058 1.00 62.53 196 VAL A CA 1
ATOM 1629 C C . VAL A 1 196 ? 6.216 26.763 42.470 1.00 62.53 196 VAL A C 1
ATOM 1631 O O . VAL A 1 196 ? 5.493 27.098 43.403 1.00 62.53 196 VAL A O 1
ATOM 1634 N N . ARG A 1 197 ? 7.523 26.513 42.640 1.00 63.47 197 ARG A N 1
ATOM 1635 C CA . ARG A 1 197 ? 8.203 26.642 43.943 1.00 63.47 197 ARG A CA 1
ATOM 1636 C C . ARG A 1 197 ? 8.172 28.081 44.471 1.00 63.47 197 ARG A C 1
ATOM 1638 O O . ARG A 1 197 ? 7.912 28.277 45.653 1.00 63.47 197 ARG A O 1
ATOM 1645 N N . PHE A 1 198 ? 8.375 29.084 43.615 1.00 66.50 198 PHE A N 1
ATOM 1646 C CA . PHE A 1 198 ? 8.283 30.498 44.001 1.00 66.50 198 PHE A CA 1
ATOM 1647 C C . PHE A 1 198 ? 6.866 30.906 44.408 1.00 66.50 198 PHE A C 1
ATOM 1649 O O . PHE A 1 198 ? 6.701 31.592 45.412 1.00 66.50 198 PHE A O 1
ATOM 1656 N N . LEU A 1 199 ? 5.846 30.472 43.661 1.00 60.78 199 LEU A N 1
ATOM 1657 C CA . LEU A 1 199 ? 4.447 30.753 43.982 1.00 60.78 199 LEU A CA 1
ATOM 1658 C C . LEU A 1 199 ? 4.048 30.102 45.312 1.00 60.78 199 LEU A C 1
ATOM 1660 O O . LEU A 1 199 ? 3.342 30.716 46.101 1.00 60.78 199 LEU A O 1
ATOM 1664 N N . LEU A 1 200 ? 4.534 28.887 45.581 1.00 63.41 200 LEU A N 1
ATOM 1665 C CA . LEU A 1 200 ? 4.262 28.154 46.819 1.00 63.41 200 LEU A CA 1
ATOM 1666 C C . LEU A 1 200 ? 4.912 28.838 48.034 1.00 63.41 200 LEU A C 1
ATOM 1668 O O . LEU A 1 200 ? 4.246 29.026 49.044 1.00 63.41 200 LEU A O 1
ATOM 1672 N N . ILE A 1 201 ? 6.150 29.329 47.894 1.00 64.06 201 ILE A N 1
ATOM 1673 C CA . ILE A 1 201 ? 6.836 30.147 48.914 1.00 64.06 201 ILE A CA 1
ATOM 1674 C C . ILE A 1 201 ? 6.130 31.504 49.116 1.00 64.06 201 ILE A C 1
ATOM 1676 O O . ILE A 1 201 ? 6.009 31.998 50.240 1.00 64.06 201 ILE A O 1
ATOM 1680 N N . LEU A 1 202 ? 5.632 32.126 48.042 1.00 56.28 202 LEU A N 1
ATOM 1681 C CA . LEU A 1 202 ? 4.875 33.380 48.123 1.00 56.28 202 LEU A CA 1
ATOM 1682 C C . LEU A 1 202 ? 3.513 33.185 48.816 1.00 56.28 202 LEU A C 1
ATOM 1684 O O . LEU A 1 202 ? 3.084 34.030 49.598 1.00 56.28 202 LEU A O 1
ATOM 1688 N N . ILE A 1 203 ? 2.844 32.056 48.582 1.00 60.81 203 ILE A N 1
ATOM 1689 C CA . ILE A 1 203 ? 1.615 31.683 49.293 1.00 60.81 203 ILE A CA 1
ATOM 1690 C C . ILE A 1 203 ? 1.918 31.435 50.779 1.00 60.81 203 ILE A C 1
ATOM 1692 O O . ILE A 1 203 ? 1.231 31.980 51.635 1.00 60.81 203 ILE A O 1
ATOM 1696 N N . GLU A 1 204 ? 2.988 30.710 51.102 1.00 58.25 204 GLU A N 1
ATOM 1697 C CA . GLU A 1 204 ? 3.362 30.378 52.485 1.00 58.25 204 GLU A CA 1
ATOM 1698 C C . GLU A 1 204 ? 3.803 31.611 53.301 1.00 58.25 204 GLU A C 1
ATOM 1700 O O . GLU A 1 204 ? 3.512 31.713 54.490 1.00 58.25 204 GLU A O 1
ATOM 1705 N N . SER A 1 205 ? 4.425 32.602 52.651 1.00 57.50 205 SER A N 1
ATOM 1706 C CA . SER A 1 205 ? 4.775 33.899 53.259 1.00 57.50 205 SER A CA 1
ATOM 1707 C C . SER A 1 205 ? 3.598 34.873 53.400 1.00 57.50 205 SER A C 1
ATOM 1709 O O . SER A 1 205 ? 3.658 35.778 54.233 1.00 57.50 205 SER A O 1
ATOM 1711 N N . THR A 1 206 ? 2.524 34.704 52.621 1.00 56.09 206 THR A N 1
ATOM 1712 C CA . THR A 1 206 ? 1.305 35.533 52.718 1.00 56.09 206 THR A CA 1
ATOM 1713 C C . THR A 1 206 ? 0.276 34.937 53.675 1.00 56.09 206 THR A C 1
ATOM 1715 O O . THR A 1 206 ? -0.455 35.683 54.328 1.00 56.09 206 THR A O 1
ATOM 1718 N N . THR A 1 207 ? 0.270 33.615 53.857 1.00 53.84 207 THR A N 1
ATOM 1719 C CA . THR A 1 207 ? -0.433 32.942 54.954 1.00 53.84 207 THR A CA 1
ATOM 1720 C C . THR A 1 207 ? 0.432 32.945 56.213 1.00 53.84 207 THR A C 1
ATOM 1722 O O . THR A 1 207 ? 0.876 31.899 56.682 1.00 53.84 207 THR A O 1
ATOM 1725 N N . GLY A 1 208 ? 0.685 34.129 56.777 1.00 51.34 208 GLY A N 1
ATOM 1726 C CA . GLY A 1 208 ? 1.169 34.237 58.152 1.00 51.34 208 GLY A CA 1
ATOM 1727 C C . GLY A 1 208 ? 0.226 33.453 59.067 1.00 51.34 208 GLY A C 1
ATOM 1728 O O . GLY A 1 208 ? -0.950 33.796 59.190 1.00 51.34 208 GLY A O 1
ATOM 1729 N N . GLY A 1 209 ? 0.719 32.347 59.627 1.00 53.44 209 GLY A N 1
ATOM 1730 C CA . GLY A 1 209 ? -0.076 31.451 60.459 1.00 53.44 209 GLY A CA 1
ATOM 1731 C C . GLY A 1 209 ? -0.695 32.193 61.652 1.00 53.44 209 GLY A C 1
ATOM 1732 O O . GLY A 1 209 ? -0.032 33.049 62.242 1.00 53.44 209 GLY A O 1
ATOM 1733 N N . PRO A 1 210 ? -1.954 31.903 62.028 1.00 49.56 210 PRO A N 1
ATOM 1734 C CA . PRO A 1 210 ? -2.571 32.539 63.182 1.00 49.56 210 PRO A CA 1
ATOM 1735 C C . PRO A 1 210 ? -1.860 32.116 64.476 1.00 49.56 210 PRO A C 1
ATOM 1737 O O . PRO A 1 210 ? -1.698 30.926 64.752 1.00 49.56 210 PRO A O 1
ATOM 1740 N N . CYS A 1 211 ? -1.450 33.108 65.272 1.00 48.97 211 CYS A N 1
ATOM 1741 C CA . CYS A 1 211 ? -0.947 32.930 66.633 1.00 48.97 211 CYS A CA 1
ATOM 1742 C C . CYS A 1 211 ? -1.969 32.146 67.480 1.00 48.97 211 CYS A C 1
ATOM 1744 O O . CYS A 1 211 ? -3.110 32.599 67.604 1.00 48.97 211 CYS A O 1
ATOM 1746 N N . PRO A 1 212 ? -1.596 31.016 68.106 1.00 53.19 212 PRO A N 1
ATOM 1747 C CA . PRO A 1 212 ? -2.507 30.258 68.944 1.00 53.19 212 PRO A CA 1
ATOM 1748 C C . PRO A 1 212 ? -2.347 30.720 70.392 1.00 53.19 212 PRO A C 1
ATOM 1750 O O . PRO A 1 212 ? -1.498 30.193 71.101 1.00 53.19 212 PRO A O 1
ATOM 1753 N N . CYS A 1 213 ? -3.120 31.706 70.848 1.00 46.00 213 CYS A N 1
ATOM 1754 C CA . CYS A 1 213 ? -3.204 32.013 72.279 1.00 46.00 213 CYS A CA 1
ATOM 1755 C C . CYS A 1 213 ? -4.602 32.501 72.683 1.00 46.00 213 CYS A C 1
ATOM 1757 O O . CYS A 1 213 ? -5.052 33.562 72.254 1.00 46.00 213 CYS A O 1
ATOM 1759 N N . SER A 1 214 ? -5.180 31.725 73.604 1.00 43.25 214 SER A N 1
ATOM 1760 C CA . SER A 1 214 ? -6.092 32.137 74.678 1.00 43.25 214 SER A CA 1
ATOM 1761 C C . SER A 1 214 ? -7.594 32.128 74.389 1.00 43.25 214 SER A C 1
ATOM 1763 O O . SER A 1 214 ? -8.218 33.156 74.139 1.00 43.25 214 SER A O 1
ATOM 1765 N N . LEU A 1 215 ? -8.178 30.942 74.565 1.00 45.06 215 LEU A N 1
ATOM 1766 C CA . LEU A 1 215 ? -9.575 30.754 74.947 1.00 45.06 215 LEU A CA 1
ATOM 1767 C C . LEU A 1 215 ? -9.598 29.672 76.037 1.00 45.06 215 LEU A C 1
ATOM 1769 O O . LEU A 1 215 ? -9.770 28.499 75.736 1.00 45.06 215 LEU A O 1
ATOM 1773 N N . ASP A 1 216 ? -9.361 30.084 77.283 1.00 46.94 216 ASP A N 1
ATOM 1774 C CA . ASP A 1 216 ? -9.651 29.296 78.483 1.00 46.94 216 ASP A CA 1
ATOM 1775 C C . ASP A 1 216 ? -10.354 30.205 79.506 1.00 46.94 216 ASP A C 1
ATOM 1777 O O . ASP A 1 216 ? -9.796 31.221 79.913 1.00 46.94 216 ASP A O 1
ATOM 1781 N N . HIS A 1 217 ? -11.592 29.795 79.813 1.00 48.06 217 HIS A N 1
ATOM 1782 C CA . HIS A 1 217 ? -12.478 30.044 80.963 1.00 48.06 217 HIS A CA 1
ATOM 1783 C C . HIS A 1 217 ? -12.619 31.425 81.625 1.00 48.06 217 HIS A C 1
ATOM 1785 O O . HIS A 1 217 ? -11.670 31.915 82.271 1.00 48.06 217 HIS A O 1
#

Radius of gyration: 31.62 Å; chains: 1; bounding box: 52×71×104 Å

Sequence (217 aa):
MTKPGRRKIEKQTWLWTDDVKEKVKEKKRLYHAFLSDKTADNWRIYQEAKRAARKAVAVAKASHYEDVNEKLDTRDGERQLYRLAKAQHRQSEDIEKFFGINDENGHLLMNRRRAMEQWHDYFERISTVESPSLEELTHKKNKTLEIRDRSLRTRCHYFCEGDGTLLSTLFTFGSISFVLISVIGLILGSIHEFQVRFLLILIESTTGGPCPCSLDH

Secondary structure (DSSP, 8-state):
-PPTT------S-TT--HHHHHHHHHHHHHHHHHHHS--HHHHHHHHHHHHHHHHHHHHHHHHHTHHHHHHHTSHHHHHHHHHHHHHHHHHHHHHHHT--EE-TTS-EE--HHHHHHHHHHHHHHHHHHS-HHHHHHHHHHHHHHHHHHHHHHHHHHHHHH--S-HHHHHHHHHHHHHHHHHHHHHHHHHHHHHHHHHHHHHHHHHS-PPP------

pLDDT: mean 72.77, std 15.46, range [31.0, 96.94]

Foldseek 3Di:
DDDPDDDPPPPVVLLDDVQLVVLVVVLVVLVVVCVVPVDPVSVVSSVVSVVSSVVSSVVSVCVVCVVVVVLCVDPVSVVVVVVVVVVVVVVVVVVVQPLFDADPVRDTDSDPVVSVVVVVVVCVVVVVPDDPVVVVVCVVVVVVVVVVVVVVVVVVVVLCVCPVDPVSVVVVVVVVVVVVVVVVVVVVVVVVVVVVVVVVVVVVVVCPDDDDDDDDD

Organism: Heligmosomoides polygyrus (NCBI:txid6339)